Protein AF-K0IHI4-F1 (afdb_monomer_lite)

InterPro domains:
  IPR025874 Double zinc ribbon [PF12773] (165-213)
  IPR039519 YokE-like, PH domain [PF14470] (16-112)

Radius of gyration: 27.9 Å; chains: 1; bounding box: 59×71×67 Å

Sequence (223 aa):
MTIEDIDPDIRGILLPGEQIIFIASQSKVAPGGSFLPNSIYITNIRVIFKDPRWFGLKVDIMDISYRDISTVMLKRGVFTTELYFKPHFTDYKVKLPALEKKAAQRISQLIQRGIRGELPGQNQLTIPDISAVQTVEQAAAAEVQPVEKEEKKPAQSADNTTASCRYCNFTVQPASKFCPECGKSVQIETNIFKVCPSCDAVTSDDAIFCSTCHQKFPDNFLQ

Secondary structure (DSSP, 8-state):
--GGGS-HHHHTTPPTT--EEEEEE--SSSTT--SS--EEEEESSEEEEEEEEGGGTEEEEEEEEGGGEEEEEEEE-SS-EEEEEEETT-S--EEEEEE-HHHHHHHHHHHHHHHTT-STTT----------------------------------------EE-TTT--EE-TT-SB-TTT--B-------EEEPTTT--EEETT-SB-TTT-PBPPTT---

Structure (mmCIF, N/CA/C/O backbone):
data_AF-K0IHI4-F1
#
_entry.id   AF-K0IHI4-F1
#
loop_
_atom_site.group_PDB
_atom_site.id
_atom_site.type_symbol
_atom_site.label_atom_id
_atom_site.label_alt_id
_atom_site.label_comp_id
_atom_site.label_asym_id
_atom_site.label_entity_id
_atom_site.label_seq_id
_atom_site.pdbx_PDB_ins_code
_atom_site.Cartn_x
_atom_site.Cartn_y
_atom_site.Cartn_z
_atom_site.occupancy
_atom_site.B_iso_or_equiv
_atom_site.auth_seq_id
_atom_site.auth_comp_id
_atom_site.auth_asym_id
_atom_site.auth_atom_id
_atom_site.pdbx_PDB_model_num
ATOM 1 N N . MET A 1 1 ? -10.486 2.541 -14.051 1.00 52.53 1 MET A N 1
ATOM 2 C CA . MET A 1 1 ? -10.240 1.148 -13.638 1.00 52.53 1 MET A CA 1
ATOM 3 C C . MET A 1 1 ? -11.596 0.509 -13.506 1.00 52.53 1 MET A C 1
ATOM 5 O O . MET A 1 1 ? -12.403 1.008 -12.730 1.00 52.53 1 MET A O 1
ATOM 9 N N . THR A 1 2 ? -11.885 -0.487 -14.329 1.00 48.31 2 THR A N 1
ATOM 10 C CA . THR A 1 2 ? -13.058 -1.337 -14.131 1.00 48.31 2 THR A CA 1
ATOM 11 C C . THR A 1 2 ? -12.768 -2.266 -12.951 1.00 48.31 2 THR A C 1
ATOM 13 O O . THR A 1 2 ? -11.621 -2.629 -12.696 1.00 48.31 2 THR A O 1
ATOM 16 N N . ILE A 1 3 ? -13.799 -2.613 -12.178 1.00 57.72 3 ILE A N 1
ATOM 17 C CA . ILE A 1 3 ? -13.674 -3.505 -11.007 1.00 57.72 3 ILE A CA 1
ATOM 18 C C . ILE A 1 3 ? -13.197 -4.916 -11.423 1.00 57.72 3 ILE A C 1
ATOM 20 O O . ILE A 1 3 ? -12.690 -5.676 -10.602 1.00 57.72 3 ILE A O 1
ATOM 24 N N . GLU A 1 4 ? -13.336 -5.250 -12.705 1.00 58.28 4 GLU A N 1
ATOM 25 C CA . GLU A 1 4 ? -12.975 -6.532 -13.319 1.00 58.28 4 GLU A CA 1
ATOM 26 C C . GLU A 1 4 ? -11.461 -6.760 -13.442 1.00 58.28 4 GLU A C 1
ATOM 28 O O . GLU A 1 4 ? -11.035 -7.909 -13.462 1.00 58.28 4 GLU A O 1
ATOM 33 N N . ASP A 1 5 ? -10.648 -5.697 -13.434 1.00 73.44 5 ASP A N 1
ATOM 34 C CA . ASP A 1 5 ? -9.182 -5.795 -13.542 1.00 73.44 5 ASP A CA 1
ATOM 35 C C . ASP A 1 5 ? -8.486 -5.981 -12.180 1.00 73.44 5 ASP A C 1
ATOM 37 O O . ASP A 1 5 ? -7.255 -6.007 -12.085 1.00 73.44 5 ASP A O 1
ATOM 41 N N . ILE A 1 6 ? -9.262 -6.059 -11.096 1.00 84.12 6 ILE A N 1
ATOM 42 C CA . ILE A 1 6 ? -8.737 -6.218 -9.741 1.00 84.12 6 ILE A CA 1
ATOM 43 C C . ILE A 1 6 ? -8.512 -7.703 -9.465 1.00 84.12 6 ILE A C 1
ATOM 45 O O . ILE A 1 6 ? -9.378 -8.543 -9.698 1.00 84.12 6 ILE A O 1
ATOM 49 N N . ASP A 1 7 ? -7.348 -8.002 -8.900 1.00 88.25 7 ASP A N 1
ATOM 50 C CA . ASP A 1 7 ? -6.982 -9.334 -8.440 1.00 88.25 7 ASP A CA 1
ATOM 51 C C . ASP A 1 7 ? -8.059 -9.928 -7.498 1.00 88.25 7 ASP A C 1
ATOM 53 O O . ASP A 1 7 ? -8.474 -9.252 -6.545 1.00 88.25 7 ASP A O 1
ATOM 57 N N . PRO A 1 8 ? -8.531 -11.167 -7.740 1.00 88.88 8 PRO A N 1
ATOM 58 C CA . PRO A 1 8 ? -9.631 -11.760 -6.981 1.00 88.88 8 PRO A CA 1
ATOM 59 C C . PRO A 1 8 ? -9.314 -11.900 -5.488 1.00 88.88 8 PRO A C 1
ATOM 61 O O . PRO A 1 8 ? -10.213 -11.714 -4.664 1.00 88.88 8 PRO A O 1
ATOM 64 N N . ASP A 1 9 ? -8.045 -12.137 -5.135 1.00 89.06 9 ASP A N 1
ATOM 65 C CA . ASP A 1 9 ? -7.611 -12.262 -3.740 1.00 89.06 9 ASP A CA 1
ATOM 66 C C . ASP A 1 9 ? -7.787 -10.934 -2.995 1.00 89.06 9 ASP A C 1
ATOM 68 O O . ASP A 1 9 ? -8.128 -10.910 -1.815 1.00 89.06 9 ASP A O 1
ATOM 72 N N . ILE A 1 10 ? -7.588 -9.813 -3.695 1.00 94.44 10 ILE A N 1
ATOM 73 C CA . ILE A 1 10 ? -7.762 -8.473 -3.130 1.00 94.44 10 ILE A CA 1
ATOM 74 C C . ILE A 1 10 ? -9.236 -8.098 -3.082 1.00 94.44 10 ILE A C 1
ATOM 76 O O . ILE A 1 10 ? -9.698 -7.533 -2.094 1.00 94.44 10 ILE A O 1
ATOM 80 N N . ARG A 1 11 ? -10.001 -8.435 -4.122 1.00 92.06 11 ARG A N 1
ATOM 81 C CA . ARG A 1 11 ? -11.431 -8.118 -4.182 1.00 92.06 11 ARG A CA 1
ATOM 82 C C . ARG A 1 11 ? -12.206 -8.719 -3.007 1.00 92.06 11 ARG A C 1
ATOM 84 O O . ARG A 1 11 ? -13.103 -8.061 -2.492 1.00 92.06 11 ARG A O 1
ATOM 91 N N . GLY A 1 12 ? -11.850 -9.930 -2.575 1.00 90.94 12 GLY A N 1
ATOM 92 C CA . GLY A 1 12 ? -12.505 -10.619 -1.458 1.00 90.94 12 GLY A CA 1
ATOM 93 C C . GLY A 1 12 ? -12.237 -10.024 -0.070 1.00 90.94 12 GLY A C 1
ATOM 94 O O . GLY A 1 12 ? -12.959 -10.358 0.865 1.00 90.94 12 GLY A O 1
ATOM 95 N N . ILE A 1 13 ? -11.233 -9.153 0.077 1.00 93.69 13 ILE A N 1
ATOM 96 C CA . ILE A 1 13 ? -10.817 -8.593 1.378 1.00 93.69 13 ILE A CA 1
ATOM 97 C C . ILE A 1 13 ? -11.098 -7.090 1.530 1.00 93.69 13 ILE A C 1
ATOM 99 O O . ILE A 1 13 ? -10.808 -6.515 2.585 1.00 93.69 13 ILE A O 1
ATOM 103 N N . LEU A 1 14 ? -11.631 -6.440 0.488 1.00 94.75 14 LEU A N 1
ATOM 104 C CA . LEU A 1 14 ? -12.046 -5.039 0.560 1.00 94.75 14 LEU A CA 1
ATOM 105 C C . LEU A 1 14 ? -13.247 -4.889 1.499 1.00 94.75 14 LEU A C 1
ATOM 107 O O . LEU A 1 14 ? -14.199 -5.669 1.445 1.00 94.75 14 LEU A O 1
ATOM 111 N N . LEU A 1 15 ? -13.216 -3.859 2.341 1.00 93.00 15 LEU A N 1
ATOM 112 C CA . LEU A 1 15 ? -14.335 -3.528 3.218 1.00 93.00 15 LEU A CA 1
ATOM 113 C C . LEU A 1 15 ? -15.498 -2.894 2.428 1.00 93.00 15 LEU A C 1
ATOM 115 O O . LEU A 1 15 ? -15.287 -2.319 1.355 1.00 93.00 15 LEU A O 1
ATOM 119 N N . PRO A 1 16 ? -16.739 -2.931 2.948 1.00 92.25 16 PRO A N 1
ATOM 120 C CA . PRO A 1 16 ? -17.858 -2.219 2.336 1.00 92.25 16 PRO A CA 1
ATOM 121 C C . PRO A 1 16 ? -17.556 -0.721 2.178 1.00 92.25 16 PRO A C 1
ATOM 123 O O . PRO A 1 16 ? -17.204 -0.046 3.142 1.00 92.25 16 PRO A O 1
ATOM 126 N N . GLY A 1 17 ? -17.681 -0.201 0.955 1.00 89.88 17 GLY A N 1
ATOM 127 C CA . GLY A 1 17 ? -17.363 1.197 0.636 1.00 89.88 17 GLY A CA 1
ATOM 128 C C . GLY A 1 17 ? -15.866 1.512 0.496 1.00 89.88 17 GLY A C 1
ATOM 129 O O . GLY A 1 17 ? -15.520 2.650 0.169 1.00 89.88 17 GLY A O 1
ATOM 130 N N . GLU A 1 18 ? -14.976 0.532 0.691 1.00 94.12 18 GLU A N 1
ATOM 131 C CA . GLU A 1 18 ? -13.551 0.662 0.386 1.00 94.12 18 GLU A CA 1
ATOM 132 C C . GLU A 1 18 ? -13.343 0.670 -1.134 1.00 94.12 18 GLU A C 1
ATOM 134 O O . GLU A 1 18 ? -13.807 -0.210 -1.859 1.00 94.12 18 GLU A O 1
ATOM 139 N N . GLN A 1 19 ? -12.636 1.684 -1.629 1.00 92.81 19 GLN A N 1
ATOM 140 C CA . GLN A 1 19 ? -12.381 1.886 -3.053 1.00 92.81 19 GLN A CA 1
ATOM 141 C C . GLN A 1 19 ? -10.884 1.882 -3.325 1.00 92.81 19 GLN A C 1
ATOM 143 O O . GLN A 1 19 ? -10.118 2.581 -2.659 1.00 92.81 19 GLN A O 1
ATOM 148 N N . ILE A 1 20 ? -10.468 1.140 -4.350 1.00 95.00 20 ILE A N 1
ATOM 149 C CA . ILE A 1 20 ? -9.094 1.177 -4.848 1.00 95.00 20 ILE A CA 1
ATOM 150 C C . ILE A 1 20 ? -8.910 2.436 -5.701 1.00 95.00 20 ILE A C 1
ATOM 152 O O . ILE A 1 20 ? -9.583 2.631 -6.709 1.00 95.00 20 ILE A O 1
ATOM 156 N N . ILE A 1 21 ? -7.968 3.284 -5.298 1.00 95.19 21 ILE A N 1
ATOM 157 C CA . ILE A 1 21 ? -7.626 4.549 -5.959 1.00 95.19 21 ILE A CA 1
ATOM 158 C C . ILE A 1 21 ? -6.504 4.338 -6.979 1.00 95.19 21 ILE A C 1
ATOM 160 O O . ILE A 1 21 ? -6.465 5.002 -8.016 1.00 95.19 21 ILE A O 1
ATOM 164 N N . PHE A 1 22 ? -5.551 3.456 -6.670 1.00 95.56 22 PHE A N 1
ATOM 165 C CA . PHE A 1 22 ? -4.390 3.213 -7.520 1.00 95.56 22 PHE A CA 1
ATOM 166 C C . PHE A 1 22 ? -3.817 1.811 -7.313 1.00 95.56 22 PHE A C 1
ATOM 168 O O . PHE A 1 22 ? -3.799 1.306 -6.192 1.00 95.56 22 PHE A O 1
ATOM 175 N N . ILE A 1 23 ? -3.306 1.215 -8.389 1.00 95.62 23 ILE A N 1
ATOM 176 C CA . ILE A 1 23 ? -2.667 -0.104 -8.393 1.00 95.62 23 ILE A CA 1
ATOM 177 C C . ILE A 1 23 ? -1.314 0.030 -9.080 1.00 95.62 23 ILE A C 1
ATOM 179 O O . ILE A 1 23 ? -1.200 0.698 -10.110 1.00 95.62 23 ILE A O 1
ATOM 183 N N . ALA A 1 24 ? -0.295 -0.616 -8.527 1.00 94.75 24 ALA A N 1
ATOM 184 C CA . ALA A 1 24 ? 0.975 -0.809 -9.209 1.00 94.75 24 ALA A CA 1
ATOM 185 C C . ALA A 1 24 ? 1.590 -2.156 -8.850 1.00 94.75 24 ALA A C 1
ATOM 187 O O . ALA A 1 24 ? 1.393 -2.672 -7.753 1.00 94.75 24 ALA A O 1
ATOM 188 N N . SER A 1 25 ? 2.396 -2.686 -9.760 1.00 95.12 25 SER A N 1
ATOM 189 C CA . SER A 1 25 ? 3.157 -3.911 -9.557 1.00 95.12 25 SER A CA 1
ATOM 190 C C . SER A 1 25 ? 4.632 -3.676 -9.851 1.00 95.12 25 SER A C 1
ATOM 192 O O . SER A 1 25 ? 4.993 -2.844 -10.689 1.00 95.12 25 SER A O 1
ATOM 194 N N . GLN A 1 26 ? 5.489 -4.440 -9.186 1.00 95.88 26 GLN A N 1
ATOM 195 C CA . GLN A 1 26 ? 6.893 -4.575 -9.545 1.00 95.88 26 GLN A CA 1
ATOM 196 C C . GLN A 1 26 ? 6.992 -4.965 -11.026 1.00 95.88 26 GLN A C 1
ATOM 198 O O . GLN A 1 26 ? 6.239 -5.813 -11.512 1.00 95.88 26 GLN A O 1
ATOM 203 N N . SER A 1 27 ? 7.905 -4.346 -11.774 1.00 95.50 27 SER A N 1
ATOM 204 C CA . SER A 1 27 ? 8.124 -4.747 -13.164 1.00 95.50 27 SER A CA 1
ATOM 205 C C . SER A 1 27 ? 8.595 -6.201 -13.244 1.00 95.50 27 SER A C 1
ATOM 207 O O . SER A 1 27 ? 9.402 -6.639 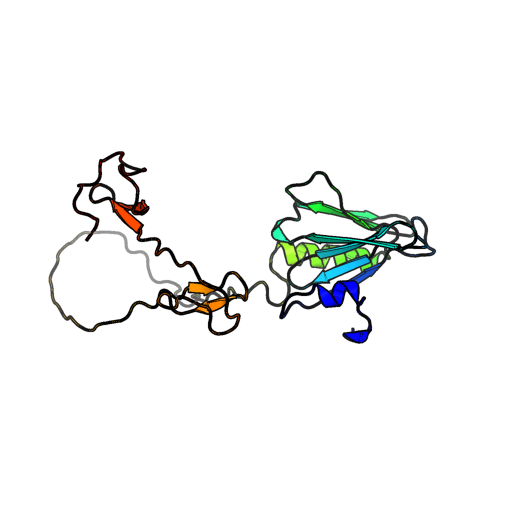-12.427 1.00 95.50 27 SER A O 1
ATOM 209 N N . LYS A 1 28 ? 8.150 -6.944 -14.261 1.00 94.50 28 LYS A N 1
ATOM 210 C CA . LYS A 1 28 ? 8.654 -8.302 -14.523 1.00 94.50 28 LYS A CA 1
ATOM 211 C C . LYS A 1 28 ? 10.005 -8.325 -15.239 1.00 94.50 28 LYS A C 1
ATOM 213 O O . LYS A 1 28 ? 10.718 -9.316 -15.156 1.00 94.50 28 LYS A O 1
ATOM 218 N N . VAL A 1 29 ? 10.339 -7.248 -15.953 1.00 93.00 29 VAL A N 1
ATOM 219 C CA . VAL A 1 29 ? 11.447 -7.223 -16.927 1.00 93.00 29 VAL A CA 1
ATOM 220 C C . VAL A 1 29 ? 12.466 -6.110 -16.682 1.00 93.00 29 VAL A C 1
ATOM 222 O O . VAL A 1 29 ? 13.575 -6.176 -17.202 1.00 93.00 29 VAL A O 1
ATOM 225 N N . ALA A 1 30 ? 12.121 -5.078 -15.907 1.00 92.31 30 ALA A N 1
ATOM 226 C CA . ALA A 1 30 ? 13.050 -3.992 -15.609 1.00 92.31 30 ALA A CA 1
ATOM 227 C C . ALA A 1 30 ? 14.101 -4.404 -14.555 1.00 92.31 30 ALA A C 1
ATOM 229 O O . ALA A 1 30 ? 13.870 -5.344 -13.790 1.00 92.31 30 ALA A O 1
ATOM 230 N N . PRO A 1 31 ? 15.234 -3.681 -14.444 1.00 89.19 31 PRO A N 1
ATOM 231 C CA . PRO A 1 31 ? 16.219 -3.920 -13.391 1.00 89.19 31 PRO A CA 1
ATOM 232 C C . PRO A 1 31 ? 15.597 -3.857 -11.987 1.00 89.19 31 PRO A C 1
ATOM 234 O O . PRO A 1 31 ? 14.931 -2.877 -11.634 1.00 89.19 31 PRO A O 1
ATOM 237 N N . GLY A 1 32 ? 15.824 -4.912 -11.196 1.00 88.31 32 GLY A N 1
ATOM 238 C CA . GLY A 1 32 ? 15.190 -5.120 -9.887 1.00 88.31 32 GLY A CA 1
ATOM 239 C C . GLY A 1 32 ? 13.781 -5.728 -9.952 1.00 88.31 32 GLY A C 1
ATOM 240 O O . GLY A 1 32 ? 13.059 -5.700 -8.955 1.00 88.31 32 GLY A O 1
ATOM 241 N N . GLY A 1 33 ? 13.360 -6.203 -11.126 1.00 91.50 33 GLY A N 1
ATOM 242 C CA . GLY A 1 33 ? 12.066 -6.834 -11.363 1.00 91.50 33 GLY A CA 1
ATOM 243 C C . GLY A 1 33 ? 11.957 -8.275 -10.856 1.00 91.50 33 GLY A C 1
ATOM 244 O O . GLY A 1 33 ? 12.922 -8.836 -10.342 1.00 91.50 33 GLY A O 1
ATOM 245 N N . SER A 1 34 ? 10.771 -8.871 -10.998 1.00 91.88 34 SER A N 1
ATOM 246 C CA . SER A 1 34 ? 10.483 -10.252 -10.582 1.00 91.88 34 SER A CA 1
ATOM 247 C C . SER A 1 34 ? 9.464 -10.914 -11.507 1.00 91.88 34 SER A C 1
ATOM 249 O O . SER A 1 34 ? 8.459 -10.301 -11.860 1.00 91.88 34 SER A O 1
ATOM 251 N N . PHE A 1 35 ? 9.671 -12.190 -11.850 1.00 89.50 35 PHE A N 1
ATOM 252 C CA . PHE A 1 35 ? 8.673 -12.990 -12.577 1.00 89.50 35 PHE A CA 1
ATOM 253 C C . PHE A 1 35 ? 7.364 -13.156 -11.780 1.00 89.50 35 PHE A C 1
ATOM 255 O O . PHE A 1 35 ? 6.286 -13.271 -12.364 1.00 89.50 35 PHE A O 1
ATOM 262 N N . LEU A 1 36 ? 7.467 -13.088 -10.449 1.00 89.69 36 LEU A N 1
ATOM 263 C CA . LEU A 1 36 ? 6.368 -13.077 -9.486 1.00 89.69 36 LEU A CA 1
ATOM 264 C C . LEU A 1 36 ? 6.340 -11.692 -8.836 1.00 89.69 36 LEU A C 1
ATOM 266 O O . LEU A 1 36 ? 6.976 -11.483 -7.802 1.00 89.69 36 LEU A O 1
ATOM 270 N N . PRO A 1 37 ? 5.732 -10.703 -9.499 1.00 91.88 37 PRO A N 1
ATOM 271 C CA . PRO A 1 37 ? 5.850 -9.326 -9.068 1.00 91.88 37 PRO A CA 1
ATOM 272 C C . PRO A 1 37 ? 5.019 -9.065 -7.816 1.00 91.88 37 PRO A C 1
ATOM 274 O O . PRO A 1 37 ? 3.828 -9.382 -7.763 1.00 91.88 37 PRO A O 1
ATOM 277 N N . ASN A 1 38 ? 5.633 -8.383 -6.855 1.00 94.81 38 ASN A N 1
ATOM 278 C CA . ASN A 1 38 ? 4.903 -7.797 -5.738 1.00 94.81 38 ASN A CA 1
ATOM 279 C C . ASN A 1 38 ? 3.951 -6.719 -6.254 1.00 94.81 38 ASN A C 1
ATOM 281 O O . ASN A 1 38 ? 4.280 -5.997 -7.200 1.00 94.81 38 ASN A O 1
ATOM 285 N N . SER A 1 39 ? 2.786 -6.583 -5.628 1.00 95.25 39 SER A N 1
ATOM 286 C CA . SER A 1 39 ? 1.780 -5.595 -6.028 1.00 95.25 39 SER A CA 1
ATOM 287 C C . SER A 1 39 ? 1.306 -4.770 -4.840 1.00 95.25 39 SER A C 1
ATOM 289 O O . SER A 1 39 ? 1.236 -5.257 -3.715 1.00 95.25 39 SER A O 1
ATOM 291 N N . ILE A 1 40 ? 0.994 -3.501 -5.089 1.00 96.81 40 ILE A N 1
ATOM 292 C CA . ILE A 1 40 ? 0.466 -2.566 -4.099 1.00 96.81 40 ILE A CA 1
ATOM 293 C C . ILE A 1 40 ? -0.854 -1.987 -4.589 1.00 96.81 40 ILE A C 1
ATOM 295 O O . ILE A 1 40 ? -0.981 -1.553 -5.738 1.00 96.81 40 ILE A O 1
ATOM 299 N N . TYR A 1 41 ? -1.819 -1.951 -3.684 1.00 97.12 41 TYR A N 1
ATOM 300 C CA . TYR A 1 41 ? -3.149 -1.413 -3.896 1.00 97.12 41 TYR A CA 1
ATOM 301 C C . TYR A 1 41 ? -3.348 -0.296 -2.883 1.00 97.12 41 TYR A C 1
ATOM 303 O O . TYR A 1 41 ? -3.240 -0.487 -1.672 1.00 97.12 41 TYR A O 1
ATOM 311 N N . ILE A 1 42 ? -3.586 0.900 -3.395 1.00 97.25 42 ILE A N 1
ATOM 312 C CA . ILE A 1 42 ? -3.807 2.096 -2.599 1.00 97.25 42 ILE A CA 1
ATOM 313 C C . ILE A 1 42 ? -5.308 2.309 -2.540 1.00 97.25 42 ILE A C 1
ATOM 315 O O . ILE A 1 42 ? -5.915 2.630 -3.565 1.00 97.25 42 ILE A O 1
ATOM 319 N N . THR A 1 43 ? -5.905 2.113 -1.368 1.00 97.44 43 THR A N 1
ATOM 320 C CA . THR A 1 43 ? -7.343 2.307 -1.171 1.00 97.44 43 THR A CA 1
ATOM 321 C C . THR A 1 43 ? -7.623 3.661 -0.545 1.00 97.44 43 THR A C 1
ATOM 323 O O . THR A 1 43 ? -6.715 4.406 -0.173 1.00 97.44 43 THR A O 1
ATOM 326 N N . ASN A 1 44 ? -8.891 4.022 -0.422 1.00 95.88 44 ASN A N 1
ATOM 327 C CA . ASN A 1 44 ? -9.276 5.219 0.301 1.00 95.88 44 ASN A CA 1
ATOM 328 C C . ASN A 1 44 ? -9.083 5.122 1.818 1.00 95.88 44 ASN A C 1
ATOM 330 O O . ASN A 1 44 ? -9.218 6.146 2.467 1.00 95.88 44 ASN A O 1
ATOM 334 N N . ILE A 1 45 ? -8.736 3.968 2.398 1.00 96.19 45 ILE A N 1
ATOM 335 C CA . ILE A 1 45 ? -8.583 3.819 3.861 1.00 96.19 45 ILE A CA 1
ATOM 336 C C . ILE A 1 45 ? -7.252 3.197 4.304 1.00 96.19 45 ILE A C 1
ATOM 338 O O . ILE A 1 45 ? -6.817 3.458 5.425 1.00 96.19 45 ILE A O 1
ATOM 342 N N . ARG A 1 46 ? -6.576 2.418 3.450 1.00 96.94 46 ARG A N 1
ATOM 343 C CA . ARG A 1 46 ? -5.307 1.750 3.776 1.00 96.94 46 ARG A CA 1
ATOM 344 C C . ARG A 1 46 ? -4.482 1.421 2.531 1.00 96.94 46 ARG A C 1
ATOM 346 O O . ARG A 1 46 ? -4.925 1.579 1.393 1.00 96.94 46 ARG A O 1
ATOM 353 N N . VAL A 1 47 ? -3.266 0.944 2.760 1.00 97.50 47 VAL A N 1
ATOM 354 C CA . VAL A 1 47 ? -2.414 0.328 1.741 1.00 97.50 47 VAL A CA 1
ATOM 355 C C . VAL A 1 47 ? -2.518 -1.186 1.871 1.00 97.50 47 VAL A C 1
ATOM 357 O O . VAL A 1 47 ? -2.361 -1.709 2.969 1.00 97.50 47 VAL A O 1
ATOM 360 N N . ILE A 1 48 ? -2.728 -1.893 0.763 1.00 97.25 48 ILE A N 1
ATOM 361 C CA . ILE A 1 48 ? -2.669 -3.357 0.711 1.00 97.25 48 ILE A CA 1
ATOM 362 C C . ILE A 1 48 ? -1.460 -3.758 -0.134 1.00 97.25 48 ILE A C 1
ATOM 364 O O . ILE A 1 48 ? -1.321 -3.320 -1.278 1.00 97.25 48 ILE A O 1
ATOM 368 N N . PHE A 1 49 ? -0.574 -4.579 0.419 1.00 96.38 49 PHE A N 1
ATOM 369 C CA . PHE A 1 49 ? 0.599 -5.107 -0.270 1.00 96.38 49 PHE A CA 1
ATOM 370 C C . PHE A 1 49 ? 0.483 -6.620 -0.434 1.00 96.38 49 PHE A C 1
ATOM 372 O O . PHE A 1 49 ? 0.285 -7.336 0.544 1.00 96.38 49 PHE A O 1
ATOM 379 N N . LYS A 1 50 ? 0.628 -7.090 -1.672 1.00 95.19 50 LYS A N 1
ATOM 380 C CA . LYS A 1 50 ? 0.566 -8.498 -2.067 1.00 95.19 50 LYS A CA 1
ATOM 381 C C . LYS A 1 50 ? 1.970 -8.994 -2.416 1.00 95.19 50 LYS A C 1
ATOM 383 O O . LYS A 1 50 ? 2.577 -8.496 -3.367 1.00 95.19 50 LYS A O 1
ATOM 388 N N . ASP A 1 51 ? 2.452 -9.976 -1.662 1.00 93.31 51 ASP A N 1
ATOM 389 C CA . ASP A 1 51 ? 3.755 -10.638 -1.804 1.00 93.31 51 ASP A CA 1
ATOM 390 C C . ASP A 1 51 ? 3.547 -12.118 -2.187 1.00 93.31 51 ASP A C 1
ATOM 392 O O . ASP A 1 51 ? 3.297 -12.959 -1.314 1.00 93.31 51 ASP A O 1
ATOM 396 N N . PRO A 1 52 ? 3.567 -12.467 -3.487 1.00 91.25 52 PRO A N 1
ATOM 397 C CA . PRO A 1 52 ? 3.485 -13.856 -3.923 1.00 91.25 52 PRO A CA 1
ATOM 398 C C . PRO A 1 52 ? 4.764 -14.629 -3.560 1.00 91.25 52 PRO A C 1
ATOM 400 O O . PRO A 1 52 ? 5.862 -14.334 -4.031 1.00 91.25 52 PRO A O 1
ATOM 403 N N . ARG A 1 53 ? 4.612 -15.697 -2.776 1.00 86.44 53 ARG A N 1
ATOM 404 C CA . ARG A 1 53 ? 5.680 -16.606 -2.337 1.00 86.44 53 ARG A CA 1
ATOM 405 C C . ARG A 1 53 ? 5.565 -17.976 -2.997 1.00 86.44 53 ARG A C 1
ATOM 407 O O . ARG A 1 53 ? 4.516 -18.360 -3.506 1.00 86.44 53 ARG A O 1
ATOM 414 N N . TRP A 1 54 ? 6.666 -18.732 -2.981 1.00 81.44 54 TRP A N 1
ATOM 415 C CA . TRP A 1 54 ? 6.733 -20.110 -3.501 1.00 81.44 54 TRP A CA 1
ATOM 416 C C . TRP A 1 54 ? 6.163 -20.253 -4.920 1.00 81.44 54 TRP A C 1
ATOM 418 O O . TRP A 1 54 ? 5.197 -20.977 -5.135 1.00 81.44 54 TRP A O 1
ATOM 428 N N . PHE A 1 55 ? 6.715 -19.532 -5.898 1.00 78.00 55 PHE A N 1
ATOM 429 C CA . PHE A 1 55 ? 6.201 -19.578 -7.275 1.00 78.00 55 PHE A CA 1
ATOM 430 C C . PHE A 1 55 ? 4.722 -19.166 -7.435 1.00 78.00 55 PHE A C 1
ATOM 432 O O . PHE A 1 55 ? 4.106 -19.475 -8.447 1.00 78.00 55 PHE A O 1
ATOM 439 N N . GLY A 1 56 ? 4.161 -18.437 -6.463 1.00 77.19 56 GLY A N 1
ATOM 440 C CA . GLY A 1 56 ? 2.758 -18.013 -6.457 1.00 77.19 56 GLY A CA 1
ATOM 441 C C . GLY A 1 56 ? 1.801 -19.004 -5.787 1.00 77.19 56 GLY A C 1
ATOM 442 O O . GLY A 1 56 ? 0.603 -18.757 -5.774 1.00 77.19 56 GLY A O 1
ATOM 443 N N . LEU A 1 57 ? 2.304 -20.098 -5.200 1.00 86.12 57 LEU A N 1
ATOM 444 C CA . LEU A 1 57 ? 1.492 -21.065 -4.443 1.00 86.12 57 LEU A CA 1
ATOM 445 C C . LEU A 1 57 ? 0.993 -20.509 -3.105 1.00 86.12 57 LEU A C 1
ATOM 447 O O . LEU A 1 57 ? 0.036 -21.026 -2.535 1.00 86.12 57 LEU A O 1
ATOM 451 N N . LYS A 1 58 ? 1.676 -19.493 -2.573 1.00 87.38 58 LYS A N 1
ATOM 452 C CA . LYS A 1 58 ? 1.283 -18.781 -1.359 1.00 87.38 58 LYS A CA 1
ATOM 453 C C . LYS A 1 58 ? 1.295 -17.291 -1.631 1.00 87.38 58 LYS A C 1
ATOM 455 O O . LYS A 1 58 ? 2.133 -16.804 -2.383 1.00 87.38 58 LYS A O 1
ATOM 460 N N . VAL A 1 59 ? 0.390 -16.571 -0.994 1.00 91.12 59 VAL A N 1
ATOM 461 C CA . VAL A 1 59 ? 0.308 -15.120 -1.096 1.00 91.12 59 VAL A CA 1
ATOM 462 C C . VAL A 1 59 ? 0.270 -14.566 0.314 1.00 91.12 59 VAL A C 1
ATOM 464 O O . VAL A 1 59 ? -0.641 -14.879 1.076 1.00 91.12 59 VAL A O 1
ATOM 467 N N . ASP A 1 60 ? 1.242 -13.724 0.634 1.00 91.31 60 ASP A N 1
ATOM 468 C CA . ASP A 1 60 ? 1.196 -12.911 1.836 1.00 91.31 60 ASP A CA 1
ATOM 469 C C . ASP A 1 60 ? 0.516 -11.588 1.481 1.00 91.31 60 ASP A C 1
ATOM 471 O O . ASP A 1 60 ? 0.959 -10.860 0.587 1.00 91.31 60 ASP A O 1
ATOM 475 N N . ILE A 1 61 ? -0.579 -11.282 2.172 1.00 94.50 61 ILE A N 1
ATOM 476 C CA . ILE A 1 61 ? -1.284 -10.010 2.038 1.00 94.50 61 ILE A CA 1
ATOM 477 C C . ILE A 1 61 ? -1.090 -9.235 3.332 1.00 94.50 61 ILE A C 1
ATOM 479 O O . ILE A 1 61 ? -1.420 -9.722 4.409 1.00 94.50 61 ILE A O 1
ATOM 483 N N . MET A 1 62 ? -0.550 -8.027 3.216 1.00 93.31 62 MET A N 1
ATOM 484 C CA . MET A 1 62 ? -0.402 -7.102 4.333 1.00 93.31 62 MET A CA 1
ATOM 485 C C . MET A 1 62 ? -1.307 -5.905 4.113 1.00 93.31 62 MET A C 1
ATOM 487 O O . MET A 1 62 ? -1.164 -5.196 3.115 1.00 93.31 62 MET A O 1
ATOM 491 N N . ASP A 1 63 ? -2.195 -5.648 5.059 1.00 94.00 63 ASP A N 1
ATOM 492 C CA . ASP A 1 63 ? -3.015 -4.452 5.096 1.00 94.00 63 ASP A CA 1
ATOM 493 C C . ASP A 1 63 ? -2.482 -3.481 6.154 1.00 94.00 63 ASP A C 1
ATOM 495 O O . ASP A 1 63 ? -2.224 -3.833 7.301 1.00 94.00 63 ASP A O 1
ATOM 499 N N . ILE A 1 64 ? -2.215 -2.247 5.734 1.00 95.50 64 ILE A N 1
ATOM 500 C CA . ILE A 1 64 ? -1.495 -1.264 6.542 1.00 95.50 64 ILE A CA 1
ATOM 501 C C . ILE A 1 64 ? -2.297 0.028 6.524 1.00 95.50 64 ILE A C 1
ATOM 503 O O . ILE A 1 64 ? -2.376 0.713 5.499 1.00 95.50 64 ILE A O 1
ATOM 507 N N . SER A 1 65 ? -2.900 0.355 7.667 1.00 95.56 65 SER A N 1
ATOM 508 C CA . SER A 1 65 ? -3.594 1.626 7.876 1.00 95.56 65 SER A CA 1
ATOM 509 C C . SER A 1 65 ? -2.652 2.790 7.602 1.00 95.56 65 SER A C 1
ATOM 511 O O . SER A 1 65 ? -1.488 2.766 8.003 1.00 95.56 65 SER A O 1
ATOM 513 N N . TYR A 1 66 ? -3.160 3.851 6.975 1.00 96.75 66 TYR A N 1
ATOM 514 C CA . TYR A 1 66 ? -2.351 5.046 6.751 1.00 96.75 66 TYR A CA 1
ATOM 515 C C . TYR A 1 66 ? -1.820 5.654 8.050 1.00 96.75 66 TYR A C 1
ATOM 517 O O . TYR A 1 66 ? -0.697 6.145 8.068 1.00 96.75 66 TYR A O 1
ATOM 525 N N . ARG A 1 67 ? -2.586 5.572 9.145 1.00 93.69 67 ARG A N 1
ATOM 526 C CA . ARG A 1 67 ? -2.183 6.100 10.459 1.00 93.69 67 ARG A CA 1
ATOM 527 C C . ARG A 1 67 ? -0.973 5.374 11.044 1.00 93.69 67 ARG A C 1
ATOM 529 O O . ARG A 1 67 ? -0.234 5.962 11.822 1.00 93.69 67 ARG A O 1
ATOM 536 N N . ASP A 1 68 ? -0.755 4.130 10.631 1.00 95.31 68 ASP A N 1
ATOM 537 C CA . ASP A 1 68 ? 0.357 3.321 11.112 1.00 95.31 68 ASP A CA 1
ATOM 538 C C . ASP A 1 68 ? 1.616 3.506 10.264 1.00 95.31 68 ASP A C 1
ATOM 540 O O . ASP A 1 68 ? 2.661 2.976 10.622 1.00 95.31 68 ASP A O 1
ATOM 544 N N . ILE A 1 69 ? 1.580 4.254 9.157 1.00 96.06 69 ILE A N 1
ATOM 545 C CA . ILE A 1 69 ? 2.752 4.454 8.297 1.00 96.06 69 ILE A CA 1
ATOM 546 C C . ILE A 1 69 ? 3.615 5.593 8.845 1.00 96.06 69 ILE A C 1
ATOM 548 O O . ILE A 1 69 ? 3.303 6.768 8.688 1.00 96.06 69 ILE A O 1
ATOM 552 N N . SER A 1 70 ? 4.764 5.233 9.415 1.00 92.25 70 SER A N 1
ATOM 553 C CA . SER A 1 70 ? 5.701 6.183 10.031 1.00 92.25 70 SER A CA 1
ATOM 554 C C . SER A 1 70 ? 6.620 6.891 9.035 1.00 92.25 70 SER A C 1
ATOM 556 O O . SER A 1 70 ? 7.096 7.999 9.268 1.00 92.25 70 SER A O 1
ATOM 558 N N . THR A 1 71 ? 6.967 6.231 7.933 1.00 92.06 71 THR A N 1
ATOM 559 C CA . THR A 1 71 ? 7.975 6.726 6.990 1.00 92.06 71 THR A CA 1
ATOM 560 C C . THR A 1 71 ? 7.680 6.188 5.608 1.00 92.06 71 THR A C 1
ATOM 562 O O . THR A 1 71 ? 7.453 4.990 5.455 1.00 92.06 71 THR A O 1
ATOM 565 N N . VAL A 1 72 ? 7.756 7.057 4.599 1.00 95.00 72 VAL A N 1
ATOM 566 C CA . VAL A 1 72 ? 7.632 6.706 3.179 1.00 95.00 72 VAL A CA 1
ATOM 567 C C . VAL A 1 72 ? 8.822 7.289 2.442 1.00 95.00 72 VAL A C 1
ATOM 569 O O . VAL A 1 72 ? 9.102 8.481 2.554 1.00 95.00 72 VAL A O 1
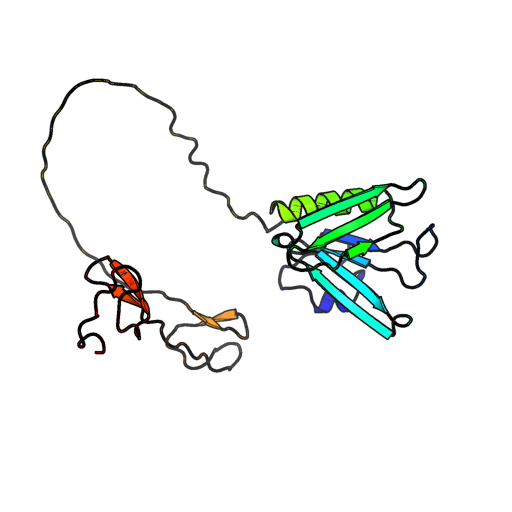ATOM 572 N N . MET A 1 73 ? 9.527 6.462 1.678 1.00 94.69 73 MET A N 1
ATOM 573 C CA . MET A 1 73 ? 10.748 6.860 0.992 1.00 94.69 73 MET A CA 1
ATOM 574 C C . MET A 1 73 ? 10.781 6.314 -0.432 1.00 94.69 73 MET A C 1
ATOM 576 O O . MET A 1 73 ? 10.351 5.196 -0.713 1.00 94.69 73 MET A O 1
ATOM 580 N N . LEU A 1 74 ? 11.314 7.137 -1.335 1.00 96.25 74 LEU A N 1
ATOM 581 C CA . LEU A 1 74 ? 11.547 6.791 -2.731 1.00 96.25 74 LEU A CA 1
ATOM 582 C C . LEU A 1 74 ? 13.048 6.785 -2.996 1.00 96.25 74 LEU A C 1
ATOM 584 O O . LEU A 1 74 ? 13.693 7.832 -2.941 1.00 96.25 74 LEU A O 1
ATOM 588 N N . LYS A 1 75 ? 13.599 5.624 -3.337 1.00 95.25 75 LYS A N 1
ATOM 589 C CA . LYS A 1 75 ? 14.972 5.511 -3.832 1.00 95.25 75 LYS A CA 1
ATOM 590 C C . LYS A 1 75 ? 14.943 5.563 -5.349 1.00 95.25 75 LYS A C 1
ATOM 592 O O . LYS A 1 75 ? 14.520 4.615 -6.008 1.00 95.25 75 LYS A O 1
ATOM 597 N N . ARG A 1 76 ? 15.349 6.701 -5.905 1.00 93.38 76 ARG A N 1
ATOM 598 C CA . ARG A 1 76 ? 15.365 6.919 -7.353 1.00 93.38 76 ARG A CA 1
ATOM 599 C C . ARG A 1 76 ? 16.623 6.311 -7.959 1.00 93.38 76 ARG A C 1
ATOM 601 O O . ARG A 1 76 ? 17.726 6.746 -7.648 1.00 93.38 76 ARG A O 1
ATOM 608 N N . GLY A 1 77 ? 16.438 5.339 -8.841 1.00 90.06 77 GLY A N 1
ATOM 609 C CA . GLY A 1 77 ? 17.475 4.837 -9.729 1.00 90.06 77 GLY A CA 1
ATOM 610 C C . GLY A 1 77 ? 17.410 5.487 -11.111 1.00 90.06 77 GLY A C 1
ATOM 611 O O . GLY A 1 77 ? 16.504 6.260 -11.442 1.00 90.06 77 GLY A O 1
ATOM 612 N N . VAL A 1 78 ? 18.387 5.136 -11.948 1.00 90.44 78 VAL A N 1
ATOM 613 C CA . VAL A 1 78 ? 18.472 5.617 -13.336 1.00 90.44 78 VAL A CA 1
ATOM 614 C C . VAL A 1 78 ? 17.277 5.121 -14.153 1.00 90.44 78 VAL A C 1
ATOM 616 O O . VAL A 1 78 ? 16.630 5.915 -14.838 1.00 90.44 78 VAL A O 1
ATOM 619 N N . PHE A 1 79 ? 16.927 3.841 -14.008 1.00 89.44 79 PHE A N 1
ATOM 620 C CA . PHE A 1 79 ? 15.852 3.194 -14.765 1.00 89.44 79 PHE A CA 1
ATOM 621 C C . PHE A 1 79 ? 14.558 3.071 -13.964 1.00 89.44 79 PHE A C 1
ATOM 623 O O . PHE A 1 79 ? 13.486 3.410 -14.457 1.00 89.44 79 PHE A O 1
ATOM 630 N N . THR A 1 80 ? 14.663 2.637 -12.712 1.00 93.44 80 THR A N 1
ATOM 631 C CA . THR A 1 80 ? 13.517 2.320 -11.861 1.00 93.44 80 THR A CA 1
ATOM 632 C C . THR A 1 80 ? 13.598 3.041 -10.524 1.00 93.44 80 THR A C 1
ATOM 634 O O . THR A 1 80 ? 14.655 3.525 -10.118 1.00 93.44 80 THR A O 1
ATOM 637 N N . THR A 1 81 ? 12.464 3.132 -9.837 1.00 96.25 81 THR A N 1
ATOM 638 C CA . THR A 1 81 ? 12.383 3.653 -8.471 1.00 96.25 81 THR A CA 1
ATOM 639 C C . THR A 1 81 ? 11.960 2.527 -7.536 1.00 96.25 81 THR A C 1
ATOM 641 O O . THR A 1 81 ? 11.074 1.743 -7.866 1.00 96.25 81 THR A O 1
ATOM 644 N N . GLU A 1 82 ? 12.575 2.454 -6.361 1.00 95.75 82 GLU A N 1
ATOM 645 C CA . GLU A 1 82 ? 12.115 1.600 -5.265 1.00 95.75 82 GLU A CA 1
ATOM 646 C C . GLU A 1 82 ? 11.317 2.456 -4.277 1.00 95.75 82 GLU A C 1
ATOM 648 O O . GLU A 1 82 ? 11.814 3.459 -3.757 1.00 95.75 82 GLU A O 1
ATOM 653 N N . LEU A 1 83 ? 10.069 2.064 -4.033 1.00 96.38 83 LEU A N 1
ATOM 654 C CA . LEU A 1 83 ? 9.263 2.582 -2.934 1.00 96.38 83 LEU A CA 1
ATOM 655 C C . LEU A 1 83 ? 9.502 1.700 -1.713 1.00 96.38 83 LEU A C 1
ATOM 657 O O . LEU A 1 83 ? 9.443 0.477 -1.814 1.00 96.38 83 LEU A O 1
ATOM 661 N N . TYR A 1 84 ? 9.693 2.303 -0.548 1.00 94.19 84 TYR A N 1
ATOM 662 C CA . TYR A 1 84 ? 9.560 1.572 0.702 1.00 94.19 84 TYR A CA 1
ATOM 663 C C . TYR A 1 84 ? 8.888 2.416 1.772 1.00 94.19 84 TYR A C 1
ATOM 665 O O . TYR A 1 84 ? 8.985 3.645 1.772 1.00 94.19 84 TYR A O 1
ATOM 673 N N . PHE A 1 85 ? 8.221 1.744 2.700 1.00 94.38 85 PHE A N 1
ATOM 674 C CA . PHE A 1 85 ? 7.633 2.386 3.863 1.00 94.38 85 PHE A CA 1
ATOM 675 C C . PHE A 1 85 ? 7.713 1.488 5.098 1.00 94.38 85 PHE A C 1
ATOM 677 O O . PHE A 1 85 ? 7.848 0.264 4.991 1.00 94.38 85 PHE A O 1
ATOM 684 N N . LYS A 1 86 ? 7.702 2.118 6.276 1.00 93.19 86 LYS A N 1
ATOM 685 C CA . LYS A 1 86 ? 7.819 1.451 7.578 1.00 93.19 86 LYS A CA 1
ATOM 686 C C . LYS A 1 86 ? 6.555 1.709 8.407 1.00 93.19 86 LYS A C 1
ATOM 688 O O . LYS A 1 86 ? 6.268 2.881 8.674 1.00 93.19 86 LYS A O 1
ATOM 693 N N . PRO A 1 87 ? 5.823 0.673 8.841 1.00 93.25 87 PRO A N 1
ATOM 694 C CA . PRO A 1 87 ? 4.769 0.842 9.833 1.00 93.25 87 PRO A CA 1
ATOM 695 C C . PRO A 1 87 ? 5.340 1.106 11.244 1.00 93.25 87 PRO A C 1
ATOM 697 O O . PRO A 1 87 ? 6.461 0.709 11.546 1.00 93.25 87 PRO A O 1
ATOM 700 N N . HIS A 1 88 ? 4.592 1.780 12.117 1.00 88.81 88 HIS A N 1
ATOM 701 C CA . HIS A 1 88 ? 5.053 2.244 13.431 1.00 88.81 88 HIS A CA 1
ATOM 702 C C . HIS A 1 88 ? 5.458 1.108 14.376 1.00 88.81 88 HIS A C 1
ATOM 704 O O . HIS A 1 88 ? 6.482 1.202 15.049 1.00 88.81 88 HIS A O 1
ATOM 710 N N . PHE A 1 89 ? 4.675 0.032 14.409 1.00 84.19 89 PHE A N 1
ATOM 711 C CA . PHE A 1 89 ? 4.786 -1.025 15.420 1.00 84.19 89 PHE A CA 1
ATOM 712 C C . PHE A 1 89 ? 5.553 -2.261 14.938 1.00 84.19 89 PHE A C 1
ATOM 714 O O . PHE A 1 89 ? 5.450 -3.332 15.529 1.00 84.19 89 PHE A O 1
ATOM 721 N N . THR A 1 90 ? 6.300 -2.140 13.840 1.00 82.81 90 THR A N 1
ATOM 722 C CA . THR A 1 90 ? 7.066 -3.254 13.280 1.00 82.81 90 THR A CA 1
ATOM 723 C C . THR A 1 90 ? 8.393 -2.786 12.713 1.00 82.81 90 THR A C 1
ATOM 725 O O . THR A 1 90 ? 8.509 -1.708 12.129 1.00 82.81 90 THR A O 1
ATOM 728 N N . ASP A 1 91 ? 9.410 -3.631 12.838 1.00 82.62 91 ASP A N 1
ATOM 729 C CA . ASP A 1 91 ? 10.684 -3.434 12.149 1.00 82.62 91 ASP A CA 1
ATOM 730 C C . ASP A 1 91 ? 10.670 -3.943 10.708 1.00 82.62 91 ASP A C 1
ATOM 732 O O . ASP A 1 91 ? 11.615 -3.705 9.946 1.00 82.62 91 ASP A O 1
ATOM 736 N N . TYR A 1 92 ? 9.569 -4.576 10.302 1.00 84.25 92 TYR A N 1
ATOM 737 C CA . TYR A 1 92 ? 9.350 -4.963 8.925 1.00 84.25 92 TYR A CA 1
ATOM 738 C C . TYR A 1 92 ? 9.236 -3.732 8.014 1.00 84.25 92 TYR A C 1
ATOM 740 O O . TYR A 1 92 ? 8.531 -2.762 8.297 1.00 84.25 92 TYR A O 1
ATOM 748 N N . LYS A 1 93 ? 9.944 -3.778 6.883 1.00 88.75 93 LYS A N 1
ATOM 749 C CA . LYS A 1 93 ? 9.933 -2.726 5.861 1.00 88.75 93 LYS A CA 1
ATOM 750 C C . LYS A 1 93 ? 9.240 -3.269 4.625 1.00 88.75 93 LYS A C 1
ATOM 752 O O . LYS A 1 93 ? 9.754 -4.205 4.013 1.00 88.75 93 LYS A O 1
ATOM 757 N N . VAL A 1 94 ? 8.144 -2.639 4.217 1.00 92.81 94 VAL A N 1
ATOM 758 C CA . VAL A 1 94 ? 7.517 -2.950 2.931 1.00 92.81 94 VAL A CA 1
ATOM 759 C C . VAL A 1 94 ? 8.380 -2.352 1.831 1.00 92.81 94 VAL A C 1
ATOM 761 O O . VAL A 1 94 ? 8.677 -1.158 1.873 1.00 92.81 94 VAL A O 1
ATOM 764 N N . LYS A 1 95 ? 8.793 -3.166 0.857 1.00 94.88 95 LYS A N 1
ATOM 765 C CA . LYS A 1 95 ? 9.620 -2.736 -0.277 1.00 94.88 95 LYS A CA 1
ATOM 766 C C . LYS A 1 95 ? 8.965 -3.133 -1.588 1.00 94.88 95 LYS A C 1
ATOM 768 O O . LYS A 1 95 ? 8.641 -4.299 -1.797 1.00 94.88 95 LYS A O 1
ATOM 773 N N . LEU A 1 96 ? 8.844 -2.167 -2.488 1.00 95.69 96 LEU A N 1
ATOM 774 C CA . LEU A 1 96 ? 8.368 -2.361 -3.845 1.00 95.69 96 LEU A CA 1
ATOM 775 C C . LEU A 1 96 ? 9.407 -1.811 -4.832 1.00 95.69 96 LEU A C 1
ATOM 777 O O . LEU A 1 96 ? 9.412 -0.608 -5.125 1.00 95.69 96 LEU A O 1
ATOM 781 N N . PRO A 1 97 ? 10.332 -2.663 -5.301 1.00 95.38 97 PRO A N 1
ATOM 782 C CA . PRO A 1 97 ? 11.349 -2.270 -6.264 1.00 95.38 97 PRO A CA 1
ATOM 783 C C . PRO A 1 97 ? 10.781 -2.218 -7.688 1.00 95.38 97 PRO A C 1
ATOM 785 O O . PRO A 1 97 ? 9.632 -2.574 -7.944 1.0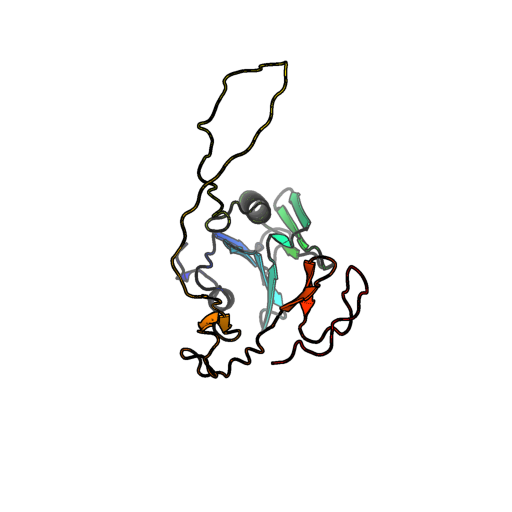0 95.38 97 PRO A O 1
ATOM 788 N N . ALA A 1 98 ? 11.620 -1.783 -8.629 1.00 96.06 98 ALA A N 1
ATOM 789 C CA . ALA A 1 98 ? 11.336 -1.801 -10.063 1.00 96.06 98 ALA A CA 1
ATOM 790 C C . ALA A 1 98 ? 10.015 -1.128 -10.486 1.00 96.06 98 ALA A C 1
ATOM 792 O O . ALA A 1 98 ? 9.361 -1.579 -11.428 1.00 96.06 98 ALA A O 1
ATOM 793 N N . LEU A 1 99 ? 9.637 -0.036 -9.816 1.00 96.81 99 LEU A N 1
ATOM 794 C CA . LEU A 1 99 ? 8.499 0.787 -10.216 1.00 96.81 99 LEU A CA 1
ATOM 795 C C . LEU A 1 99 ? 8.898 1.801 -11.286 1.00 96.81 99 LEU A C 1
ATOM 797 O O . LEU A 1 99 ? 10.004 2.357 -11.271 1.00 96.81 99 LEU A O 1
ATOM 801 N N . GLU A 1 100 ? 7.948 2.118 -12.165 1.00 94.69 100 GLU A N 1
ATOM 802 C CA . GLU A 1 100 ? 8.046 3.295 -13.023 1.00 94.69 100 GLU A CA 1
ATOM 803 C C . GLU A 1 100 ? 8.111 4.566 -12.160 1.00 94.69 100 GLU A C 1
ATOM 805 O O . GLU A 1 100 ? 7.434 4.687 -11.135 1.00 94.69 100 GLU A O 1
ATOM 810 N N . LYS A 1 101 ? 8.904 5.554 -12.584 1.00 94.94 101 LYS A N 1
ATOM 811 C CA . LYS A 1 101 ? 9.126 6.794 -11.825 1.00 94.94 101 LYS A CA 1
ATOM 812 C C . LYS A 1 101 ? 7.823 7.538 -11.515 1.00 94.94 101 LYS A C 1
ATOM 814 O O . LYS A 1 101 ? 7.637 7.974 -10.378 1.00 94.94 101 LYS A O 1
ATOM 819 N N . LYS A 1 102 ? 6.916 7.649 -12.495 1.00 95.12 102 LYS A N 1
ATOM 820 C CA . LYS A 1 102 ? 5.611 8.305 -12.318 1.00 95.12 102 LYS A CA 1
ATOM 821 C C . LYS A 1 102 ? 4.718 7.531 -11.352 1.00 95.12 102 LYS A C 1
ATOM 823 O O . LYS A 1 102 ? 4.139 8.143 -10.458 1.00 95.12 102 LYS A O 1
ATOM 828 N N . ALA A 1 103 ? 4.664 6.205 -11.479 1.00 95.50 103 ALA A N 1
ATOM 829 C CA . ALA A 1 103 ? 3.904 5.348 -10.573 1.00 95.50 103 ALA A CA 1
ATOM 830 C C . ALA A 1 103 ? 4.414 5.464 -9.128 1.00 95.50 103 ALA A C 1
ATOM 832 O O . ALA A 1 103 ? 3.634 5.745 -8.224 1.00 95.50 103 ALA A O 1
ATOM 833 N N . ALA A 1 104 ? 5.728 5.360 -8.908 1.00 96.12 104 ALA A N 1
ATOM 834 C CA . ALA A 1 104 ? 6.332 5.488 -7.582 1.00 96.12 104 ALA A CA 1
ATOM 835 C C . ALA A 1 104 ? 6.039 6.853 -6.934 1.00 96.12 104 ALA A C 1
ATOM 837 O O . ALA A 1 104 ? 5.677 6.933 -5.758 1.00 96.12 104 ALA A O 1
ATOM 838 N N . GLN A 1 105 ? 6.136 7.932 -7.716 1.00 96.56 105 GLN A N 1
ATOM 839 C CA . GLN A 1 105 ? 5.768 9.270 -7.258 1.00 96.56 105 GLN A CA 1
ATOM 840 C C . GLN A 1 105 ? 4.280 9.359 -6.907 1.00 96.56 105 GLN A C 1
ATOM 842 O O . GLN A 1 105 ? 3.935 9.899 -5.857 1.00 96.56 105 GLN A O 1
ATOM 847 N N . ARG A 1 106 ? 3.404 8.810 -7.755 1.00 97.19 106 ARG A N 1
ATOM 848 C CA . ARG A 1 106 ? 1.958 8.825 -7.530 1.00 97.19 106 ARG A CA 1
ATOM 849 C C . ARG A 1 106 ? 1.573 8.069 -6.263 1.00 97.19 106 ARG A C 1
ATOM 851 O O . ARG A 1 106 ? 0.769 8.580 -5.488 1.00 97.19 106 ARG A O 1
ATOM 858 N N . ILE A 1 107 ? 2.176 6.903 -6.034 1.00 97.00 107 ILE A N 1
ATOM 859 C CA . ILE A 1 107 ? 1.956 6.103 -4.827 1.00 97.00 107 ILE A CA 1
ATOM 860 C C . ILE A 1 107 ? 2.383 6.888 -3.590 1.00 97.00 107 ILE A C 1
ATOM 862 O O . ILE A 1 107 ? 1.588 7.039 -2.671 1.00 97.00 107 ILE A O 1
ATOM 866 N N . SER A 1 108 ? 3.598 7.448 -3.584 1.00 96.75 108 SER A N 1
ATOM 867 C CA . SER A 1 108 ? 4.082 8.247 -2.452 1.00 96.75 108 SER A CA 1
ATOM 868 C C . SER A 1 108 ? 3.131 9.404 -2.132 1.00 96.75 108 SER A C 1
ATOM 870 O O . SER A 1 108 ? 2.735 9.576 -0.984 1.00 96.75 108 SER A O 1
ATOM 872 N N . GLN A 1 109 ? 2.665 10.135 -3.149 1.00 97.38 109 GLN A N 1
ATOM 873 C CA . GLN A 1 109 ? 1.688 11.209 -2.961 1.00 97.38 109 GLN A CA 1
ATOM 874 C C . GLN A 1 109 ? 0.371 10.715 -2.352 1.00 97.38 109 GLN A C 1
ATOM 876 O O . GLN A 1 109 ? -0.174 11.379 -1.475 1.00 97.38 109 GLN A O 1
ATOM 881 N N . LEU A 1 110 ? -0.158 9.579 -2.811 1.00 97.62 110 LEU A N 1
ATOM 882 C CA . LEU A 1 110 ? -1.401 9.033 -2.269 1.00 97.62 110 LEU A CA 1
ATOM 883 C C . LEU A 1 110 ? -1.238 8.539 -0.833 1.00 97.62 110 LEU A C 1
ATOM 885 O O . LEU A 1 110 ? -2.101 8.828 -0.015 1.00 97.62 110 LEU A O 1
ATOM 889 N N . ILE A 1 111 ? -0.132 7.865 -0.512 1.00 97.12 111 ILE A N 1
ATOM 890 C CA . ILE A 1 111 ? 0.143 7.419 0.858 1.00 97.12 111 ILE A CA 1
ATOM 891 C C . ILE A 1 111 ? 0.262 8.628 1.789 1.00 97.12 111 ILE A C 1
ATOM 893 O O . ILE A 1 111 ? -0.362 8.647 2.842 1.00 97.12 111 ILE A O 1
ATOM 897 N N . GLN A 1 112 ? 0.989 9.670 1.380 1.00 96.50 112 GLN A N 1
ATOM 898 C CA . GLN A 1 112 ? 1.125 10.905 2.161 1.00 96.50 112 GLN A CA 1
ATOM 899 C C . GLN A 1 112 ? -0.220 11.608 2.383 1.00 96.50 112 GLN A C 1
ATOM 901 O O . GLN A 1 112 ? -0.498 12.080 3.481 1.00 96.50 112 GLN A O 1
ATOM 906 N N . ARG A 1 113 ? -1.082 11.641 1.362 1.00 97.00 113 ARG A N 1
ATOM 907 C CA . ARG A 1 113 ? -2.456 12.142 1.498 1.00 97.00 113 ARG A CA 1
ATOM 908 C C . ARG A 1 113 ? -3.286 11.280 2.445 1.00 97.00 113 ARG A C 1
ATOM 910 O O . ARG A 1 113 ? -4.009 11.831 3.261 1.00 97.00 113 ARG A O 1
ATOM 917 N N . GLY A 1 114 ? -3.160 9.958 2.366 1.00 96.69 114 GLY A N 1
ATOM 918 C CA . GLY A 1 114 ? -3.845 9.031 3.266 1.00 96.69 114 GLY A CA 1
ATOM 919 C C . GLY A 1 114 ? -3.420 9.205 4.722 1.00 96.69 114 GLY A C 1
ATOM 920 O O . GLY A 1 114 ? -4.272 9.221 5.602 1.00 96.69 114 GLY A O 1
ATOM 921 N N . ILE A 1 115 ? -2.123 9.415 4.980 1.00 95.62 115 ILE A N 1
ATOM 922 C CA . ILE A 1 115 ? -1.598 9.727 6.323 1.00 95.62 115 ILE A CA 1
ATOM 923 C C . ILE A 1 115 ? -2.246 11.012 6.865 1.00 95.62 115 ILE A C 1
ATOM 925 O O . ILE A 1 115 ? -2.579 11.086 8.044 1.00 95.62 115 ILE A O 1
ATOM 929 N N . ARG A 1 116 ? -2.480 12.003 5.995 1.00 94.56 116 ARG A N 1
ATOM 930 C CA . ARG A 1 116 ? -3.157 13.268 6.325 1.00 94.56 116 ARG A CA 1
ATOM 931 C C . ARG A 1 116 ? -4.693 13.202 6.342 1.00 94.56 116 ARG A C 1
ATOM 933 O O . ARG A 1 116 ? -5.327 14.215 6.620 1.00 94.56 116 ARG A O 1
ATOM 940 N N . GLY A 1 117 ? -5.309 12.060 6.026 1.00 94.81 117 GLY A N 1
ATOM 941 C CA . GLY A 1 117 ? -6.770 11.948 5.916 1.00 94.81 117 GLY A CA 1
ATOM 942 C C . GLY A 1 117 ? -7.369 12.577 4.645 1.00 94.81 117 GLY A C 1
ATOM 943 O O . GLY A 1 117 ? -8.575 12.739 4.530 1.00 94.81 117 GLY A O 1
ATOM 944 N N . GLU A 1 118 ? -6.558 12.956 3.659 1.00 94.88 118 GLU A N 1
ATOM 945 C CA . GLU A 1 118 ? -6.978 13.726 2.475 1.00 94.88 118 GLU A CA 1
ATOM 946 C C . GLU A 1 118 ? -7.472 12.847 1.306 1.00 94.88 118 GLU A C 1
ATOM 948 O O . GLU A 1 118 ? -7.609 13.324 0.167 1.00 94.88 118 GLU A O 1
ATOM 953 N N . LEU A 1 119 ? -7.661 11.542 1.523 1.00 94.62 119 LEU A N 1
ATOM 954 C CA . LEU A 1 119 ? -8.234 10.653 0.511 1.00 94.62 119 LEU A CA 1
ATOM 955 C C . LEU A 1 119 ? -9.773 10.683 0.560 1.00 94.62 119 LEU A C 1
ATOM 957 O O . LEU A 1 119 ? -10.360 11.025 1.588 1.00 94.62 119 LEU A O 1
ATOM 961 N N . PRO A 1 120 ? -10.453 10.351 -0.553 1.00 89.50 120 PRO A N 1
ATOM 962 C CA . PRO A 1 120 ? -11.912 10.406 -0.626 1.00 89.50 120 PRO A CA 1
ATOM 963 C C . PRO A 1 120 ? -12.588 9.596 0.489 1.00 89.50 120 PRO A C 1
ATOM 965 O O . PRO A 1 120 ? -12.319 8.410 0.650 1.00 89.50 120 PRO A O 1
ATOM 968 N N . GLY A 1 121 ? -13.478 10.229 1.252 1.00 85.88 121 GLY A N 1
ATOM 969 C CA . GLY A 1 121 ? -14.205 9.573 2.345 1.00 85.88 121 GLY A CA 1
ATOM 970 C C . GLY A 1 121 ? -13.444 9.447 3.673 1.00 85.88 121 GLY A C 1
ATOM 971 O O . GLY A 1 121 ? -13.994 8.872 4.604 1.00 85.88 121 GLY A O 1
ATOM 972 N N . GLN A 1 122 ? -12.221 9.982 3.798 1.00 83.69 122 GLN A N 1
ATOM 973 C CA . GLN A 1 122 ? -11.492 10.021 5.078 1.00 83.69 122 GLN A CA 1
ATOM 974 C C . GLN A 1 122 ? -11.770 11.291 5.893 1.00 83.69 122 GLN A C 1
ATOM 976 O O . GLN A 1 122 ? -11.910 11.218 7.111 1.00 83.69 122 GLN A O 1
ATOM 981 N N . ASN A 1 123 ? -11.892 12.443 5.227 1.00 66.44 123 ASN A N 1
ATOM 982 C CA . ASN A 1 123 ? -12.180 13.721 5.873 1.00 66.44 123 ASN A CA 1
ATOM 983 C C . ASN A 1 123 ? -13.644 14.112 5.667 1.00 66.44 123 ASN A C 1
ATOM 985 O O . ASN A 1 123 ? -13.980 14.886 4.774 1.00 66.44 123 ASN A O 1
ATOM 989 N N . GLN A 1 124 ? -14.506 13.603 6.544 1.00 58.09 124 GLN A N 1
ATOM 990 C CA . GLN A 1 124 ? -15.794 14.222 6.848 1.00 58.09 124 GLN A CA 1
ATOM 991 C C . GLN A 1 124 ? -15.683 14.941 8.197 1.00 58.09 124 GLN A C 1
ATOM 993 O O . GLN A 1 124 ? -16.309 14.578 9.183 1.00 58.09 124 GLN A O 1
ATOM 998 N N . LEU A 1 125 ? -14.819 15.955 8.232 1.00 52.38 125 LEU A N 1
ATOM 999 C CA . LEU A 1 125 ? -14.813 16.999 9.253 1.00 52.38 125 LEU A CA 1
ATOM 1000 C C . LEU A 1 125 ? -15.032 18.335 8.541 1.00 52.38 125 LEU A C 1
ATOM 1002 O O . LEU A 1 125 ? -14.171 19.208 8.533 1.00 52.38 125 LEU A O 1
ATOM 1006 N N . THR A 1 126 ? -16.186 18.494 7.894 1.00 43.94 126 THR A N 1
ATOM 1007 C CA . THR A 1 126 ? -16.722 19.836 7.662 1.00 43.94 126 THR A CA 1
ATOM 1008 C C . THR A 1 126 ? -17.224 20.330 9.010 1.00 43.94 126 THR A C 1
ATOM 1010 O O . THR A 1 126 ? -18.372 20.094 9.383 1.00 43.94 126 THR A O 1
ATOM 1013 N N . ILE A 1 127 ? -16.340 20.973 9.769 1.00 57.47 127 ILE A N 1
ATOM 1014 C CA . ILE A 1 127 ? -16.781 21.955 10.755 1.00 57.47 127 ILE A CA 1
ATOM 1015 C C . ILE A 1 127 ? -17.555 22.997 9.928 1.00 57.47 127 ILE A C 1
ATOM 1017 O O . ILE A 1 127 ? -16.971 23.515 8.971 1.00 57.47 127 ILE A O 1
ATOM 1021 N N . PRO A 1 128 ? -18.855 23.251 10.176 1.00 46.41 128 PRO A N 1
ATOM 1022 C CA . PRO A 1 128 ? -19.529 24.358 9.516 1.00 46.41 128 PRO A CA 1
ATOM 1023 C C . PRO A 1 128 ? -18.744 25.629 9.833 1.00 46.41 128 PRO A C 1
ATOM 1025 O O . PRO A 1 128 ? -18.406 25.891 10.985 1.00 46.41 128 PRO A O 1
ATOM 1028 N N . ASP A 1 129 ? -18.398 26.349 8.776 1.00 45.25 129 ASP A N 1
ATOM 1029 C CA . ASP A 1 129 ? -17.596 27.561 8.785 1.00 45.25 129 ASP A CA 1
ATOM 1030 C C . ASP A 1 129 ? -18.188 28.578 9.781 1.00 45.25 129 ASP A C 1
ATOM 1032 O O . ASP A 1 129 ? -19.207 29.210 9.509 1.00 45.25 129 ASP A O 1
ATOM 1036 N N . ILE A 1 130 ? -17.583 28.714 10.967 1.00 56.19 130 ILE A N 1
ATOM 1037 C CA . ILE A 1 130 ? -17.967 29.722 11.975 1.00 56.19 130 ILE A CA 1
ATOM 1038 C C . ILE A 1 130 ? -17.262 31.061 11.682 1.00 56.19 130 ILE A C 1
ATOM 1040 O O . ILE A 1 130 ? -17.032 31.875 12.575 1.00 56.19 130 ILE A O 1
ATOM 1044 N N . SER A 1 131 ? -16.899 31.321 10.425 1.00 50.34 131 SER A N 1
ATOM 1045 C CA . SER A 1 131 ? -16.242 32.560 10.002 1.00 50.34 131 SER A CA 1
ATOM 1046 C C . SER A 1 131 ? -17.269 33.610 9.580 1.00 50.34 131 SER A C 1
ATOM 1048 O O . SER A 1 131 ? -17.265 34.101 8.456 1.00 50.34 131 SER A O 1
ATOM 1050 N N . ALA A 1 132 ? -18.165 33.967 10.500 1.00 51.59 132 ALA A N 1
ATOM 1051 C CA . ALA A 1 132 ? -18.986 35.171 10.397 1.00 51.59 132 ALA A CA 1
ATOM 1052 C C . ALA A 1 132 ? -19.199 35.816 11.772 1.00 51.59 132 ALA A C 1
ATOM 1054 O O . ALA A 1 132 ? -20.314 36.172 12.131 1.00 51.59 132 ALA A O 1
ATOM 1055 N N . VAL A 1 133 ? -18.129 35.979 12.553 1.00 43.28 133 VAL A N 1
ATOM 1056 C CA . VAL A 1 133 ? -18.096 36.990 13.618 1.00 43.28 133 VAL A CA 1
ATOM 1057 C C . VAL A 1 133 ? -16.713 37.637 13.611 1.00 43.28 133 VAL A C 1
ATOM 1059 O O . VAL A 1 133 ? -15.774 37.150 14.234 1.00 43.28 133 VAL A O 1
ATOM 1062 N N . GLN A 1 134 ? -16.579 38.734 12.865 1.00 47.69 134 GLN A N 1
ATOM 1063 C CA . GLN A 1 134 ? -15.488 39.685 13.042 1.00 47.69 134 GLN A CA 1
ATOM 1064 C C . GLN A 1 134 ? -16.028 40.961 13.699 1.00 47.69 134 GLN A C 1
ATOM 1066 O O . GLN A 1 134 ? -16.895 41.634 13.152 1.00 47.69 134 GLN A O 1
ATOM 1071 N N . THR A 1 135 ? -15.435 41.248 14.862 1.00 37.59 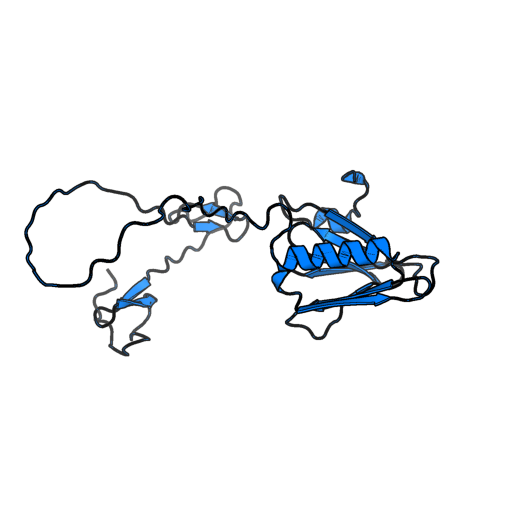135 THR A N 1
ATOM 1072 C CA . THR A 1 135 ? -15.009 42.561 15.386 1.00 37.59 135 THR A CA 1
ATOM 1073 C C . THR A 1 135 ? -16.022 43.683 15.612 1.00 37.59 135 THR A C 1
ATOM 1075 O O . THR A 1 135 ? -16.447 44.332 14.668 1.00 37.59 135 THR A O 1
ATOM 1078 N N . VAL A 1 136 ? -16.220 43.994 16.899 1.00 38.19 136 VAL A N 1
ATOM 1079 C CA . VAL A 1 136 ? -16.221 45.316 17.580 1.00 38.19 136 VAL A CA 1
ATOM 1080 C C . VAL A 1 136 ? -16.213 44.977 19.087 1.00 38.19 136 VAL A C 1
ATOM 1082 O O . VAL A 1 136 ? -16.893 44.040 19.481 1.00 38.19 136 VAL A O 1
ATOM 1085 N N . GLU A 1 137 ? -15.488 45.560 20.035 1.00 48.28 137 GLU A N 1
ATOM 1086 C CA . GLU A 1 137 ? -14.550 46.674 20.131 1.00 48.28 137 GLU A CA 1
ATOM 1087 C C . GLU A 1 137 ? -13.908 46.535 21.531 1.00 48.28 137 GLU A C 1
ATOM 1089 O O . GLU A 1 137 ? -14.541 46.030 22.463 1.00 48.28 137 GLU A O 1
ATOM 1094 N N . GLN A 1 138 ? -12.645 46.924 21.696 1.00 39.25 138 GLN A N 1
ATOM 1095 C CA . GLN A 1 138 ? -11.963 46.897 22.992 1.00 39.25 138 GLN A CA 1
ATOM 1096 C C . GLN A 1 138 ? -12.516 48.005 23.899 1.00 39.25 138 GLN A C 1
ATOM 1098 O O . GLN A 1 138 ? -12.310 49.182 23.622 1.00 39.25 138 GLN A O 1
ATOM 1103 N N . ALA A 1 139 ? -13.143 47.629 25.015 1.00 35.19 139 ALA A N 1
ATOM 1104 C CA . ALA A 1 139 ? -13.446 48.535 26.117 1.00 35.19 139 ALA A CA 1
ATOM 1105 C C . ALA A 1 139 ? -12.729 48.050 27.380 1.00 35.19 139 ALA A C 1
ATOM 1107 O O . ALA A 1 139 ? -13.052 47.013 27.958 1.00 35.19 139 ALA A O 1
ATOM 1108 N N . ALA A 1 140 ? -11.711 48.810 27.773 1.00 30.58 140 ALA A N 1
ATOM 1109 C CA . ALA A 1 140 ? -11.178 48.788 29.119 1.00 30.58 140 ALA A CA 1
ATOM 1110 C C . ALA A 1 140 ? -12.124 49.553 30.059 1.00 30.58 140 ALA A C 1
ATOM 1112 O O . ALA A 1 140 ? -12.730 50.542 29.654 1.00 30.58 140 ALA A O 1
ATOM 1113 N N . ALA A 1 141 ? -12.094 49.132 31.324 1.00 31.44 141 ALA A N 1
ATOM 1114 C CA . ALA A 1 141 ? -12.580 49.805 32.529 1.00 31.44 141 ALA A CA 1
ATOM 1115 C C . ALA A 1 141 ? -14.000 49.471 33.038 1.00 31.44 141 ALA A C 1
ATOM 1117 O O . ALA A 1 141 ? -15.006 49.724 32.388 1.00 31.44 141 ALA A O 1
ATOM 1118 N N . ALA A 1 142 ? -13.979 49.047 34.309 1.00 34.88 142 ALA A N 1
ATOM 1119 C CA . ALA A 1 142 ? -14.968 49.244 35.371 1.00 34.88 142 ALA A CA 1
ATOM 1120 C C . ALA A 1 142 ? -16.176 48.285 35.481 1.00 34.88 142 ALA A C 1
ATOM 1122 O O . ALA A 1 142 ? -17.078 48.273 34.657 1.00 34.88 142 ALA A O 1
ATOM 1123 N N . GLU A 1 143 ? -16.112 47.504 36.572 1.00 40.47 143 GLU A N 1
ATOM 1124 C CA . GLU A 1 143 ? -17.141 47.067 37.539 1.00 40.47 143 GLU A CA 1
ATOM 1125 C C . GLU A 1 143 ? -18.630 46.955 37.136 1.00 40.47 143 GLU A C 1
ATOM 1127 O O . GLU A 1 143 ? -19.205 47.874 36.567 1.00 40.47 143 GLU A O 1
ATOM 1132 N N . VAL A 1 144 ? -19.274 45.862 37.604 1.00 33.56 144 VAL A N 1
ATOM 1133 C CA . VAL A 1 144 ? -20.489 45.817 38.474 1.00 33.56 144 VAL A CA 1
ATOM 1134 C C . VAL A 1 144 ? -21.269 44.480 38.292 1.00 33.56 144 VAL A C 1
ATOM 1136 O O . VAL A 1 144 ? -21.646 44.104 37.187 1.00 33.56 144 VAL A O 1
ATOM 1139 N N . GLN A 1 145 ? -21.515 43.755 39.398 1.00 41.75 145 GLN A N 1
ATOM 1140 C CA . GLN A 1 145 ? -22.568 42.714 39.585 1.00 41.75 145 GLN A CA 1
ATOM 1141 C C . GLN A 1 145 ? -23.895 43.418 39.995 1.00 41.75 145 GLN A C 1
ATOM 1143 O O . GLN A 1 145 ? -23.744 44.504 40.554 1.00 41.75 145 GLN A O 1
ATOM 1148 N N . PRO A 1 146 ? -25.150 42.884 39.881 1.00 47.09 146 PRO A N 1
ATOM 1149 C CA . PRO A 1 146 ? -25.549 41.487 40.147 1.00 47.09 146 PRO A CA 1
ATOM 1150 C C . PRO A 1 146 ? -26.785 40.892 39.390 1.00 47.09 146 PRO A C 1
ATOM 1152 O O . PRO A 1 146 ? -27.599 41.576 38.787 1.00 47.09 146 PRO A O 1
ATOM 1155 N N . VAL A 1 147 ? -26.869 39.557 39.477 1.00 39.09 147 VAL A N 1
ATOM 1156 C CA . VAL A 1 147 ? -28.013 38.613 39.627 1.00 39.09 147 VAL A CA 1
ATOM 1157 C C . VAL A 1 147 ? -29.469 39.144 39.570 1.00 39.09 147 VAL A C 1
ATOM 1159 O O . VAL A 1 147 ? -29.811 39.992 40.381 1.00 39.09 147 VAL A O 1
ATOM 1162 N N . GLU A 1 148 ? -30.357 38.515 38.764 1.00 49.34 148 GLU A N 1
ATOM 1163 C CA . GLU A 1 148 ? -31.594 37.801 39.209 1.00 49.34 148 GLU A CA 1
ATOM 1164 C C . GLU A 1 148 ? -32.433 37.141 38.071 1.00 49.34 148 GLU A C 1
ATOM 1166 O O . GLU A 1 148 ? -32.723 37.782 37.071 1.00 49.34 148 GLU A O 1
ATOM 1171 N N . LYS A 1 149 ? -32.773 35.845 38.293 1.00 34.31 149 LYS A N 1
ATOM 1172 C CA . LYS A 1 149 ? -34.009 35.026 38.049 1.00 34.31 149 LYS A CA 1
ATOM 1173 C C . LYS A 1 149 ? -34.814 35.221 36.734 1.00 34.31 149 LYS A C 1
ATOM 1175 O O . LYS A 1 149 ? -35.015 36.329 36.282 1.00 34.31 149 LYS A O 1
ATOM 1180 N N . GLU A 1 150 ? -35.348 34.196 36.052 1.00 48.25 150 GLU A N 1
ATOM 1181 C CA . GLU A 1 150 ? -36.367 33.235 36.523 1.00 48.25 150 GLU A CA 1
ATOM 1182 C C . GLU A 1 150 ? -36.647 32.111 35.476 1.00 48.25 150 GLU A C 1
ATOM 1184 O O . GLU A 1 150 ? -36.211 32.171 34.328 1.00 48.25 150 GLU A O 1
ATOM 1189 N N . GLU A 1 151 ? -37.372 31.075 35.910 1.00 46.59 151 GLU A N 1
ATOM 1190 C CA . GLU A 1 151 ? -37.587 29.723 35.356 1.00 46.59 151 GLU A CA 1
ATOM 1191 C C . GLU A 1 151 ? -38.377 29.546 34.036 1.00 46.59 151 GLU A C 1
ATOM 1193 O O . GLU A 1 151 ? -39.320 30.281 33.747 1.00 46.59 151 GLU A O 1
ATOM 1198 N N . LYS A 1 152 ? -38.136 28.401 33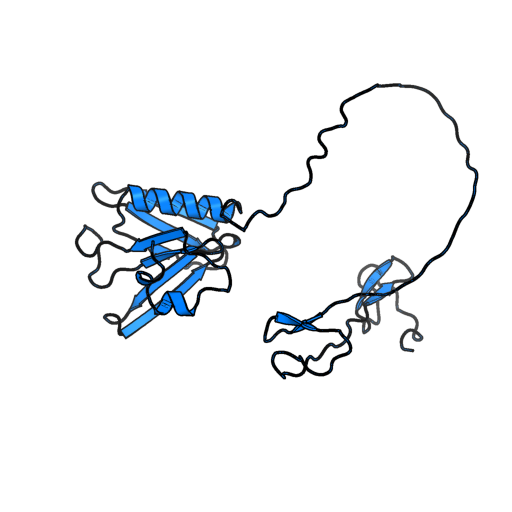.353 1.00 34.03 152 LYS A N 1
ATOM 1199 C CA . LYS A 1 152 ? -39.197 27.433 32.959 1.00 34.03 152 LYS A CA 1
ATOM 1200 C C . LYS A 1 152 ? -38.665 26.040 32.543 1.00 34.03 152 LYS A C 1
ATOM 1202 O O . LYS A 1 152 ? -37.940 25.893 31.565 1.00 34.03 152 LYS A O 1
ATOM 1207 N N . LYS A 1 153 ? -39.100 25.008 33.281 1.00 34.56 153 LYS A N 1
ATOM 1208 C CA . LYS A 1 153 ? -39.165 23.557 32.936 1.00 34.56 153 LYS A CA 1
ATOM 1209 C C . LYS A 1 153 ? -40.480 23.284 32.143 1.00 34.56 153 LYS A C 1
ATOM 1211 O O . LYS A 1 153 ? -41.280 24.219 32.076 1.00 34.56 153 LYS A O 1
ATOM 1216 N N . PRO A 1 154 ? -40.870 22.050 31.716 1.00 48.81 154 PRO A N 1
ATOM 1217 C CA . PRO A 1 154 ? -40.170 20.768 31.461 1.00 48.81 154 PRO A CA 1
ATOM 1218 C C . PRO A 1 154 ? -40.546 20.068 30.113 1.00 48.81 154 PRO A C 1
ATOM 1220 O O . PRO A 1 154 ? -41.633 20.284 29.594 1.00 48.81 154 PRO A O 1
ATOM 1223 N N . ALA A 1 155 ? -39.714 19.128 29.628 1.00 33.50 155 ALA A N 1
ATOM 1224 C CA . ALA A 1 155 ? -40.084 17.886 28.892 1.00 33.50 155 ALA A CA 1
ATOM 1225 C C . ALA A 1 155 ? -38.782 17.086 28.608 1.00 33.50 155 ALA A C 1
ATOM 1227 O O . ALA A 1 155 ? -37.885 17.629 27.976 1.00 33.50 155 ALA A O 1
ATOM 1228 N N . GLN A 1 156 ? -38.464 15.956 29.267 1.00 39.09 156 GLN A N 1
ATOM 1229 C CA . GLN A 1 156 ? -38.845 14.560 28.925 1.00 39.09 156 GLN A CA 1
ATOM 1230 C C . GLN A 1 156 ? -38.587 14.233 27.433 1.00 39.09 156 GLN A C 1
ATOM 1232 O O . GLN A 1 156 ? -39.065 14.965 26.582 1.00 39.09 156 GLN A O 1
ATOM 1237 N N . SER A 1 157 ? -37.901 13.175 26.988 1.00 37.22 157 SER A N 1
ATOM 1238 C CA . SER A 1 157 ? -37.448 11.905 27.580 1.00 37.22 157 SER A CA 1
ATOM 1239 C C . SER A 1 157 ? -36.735 11.078 26.483 1.00 37.22 157 SER A C 1
ATOM 1241 O O . SER A 1 157 ? -36.991 11.315 25.305 1.00 37.22 157 SER A O 1
ATOM 1243 N N . ALA A 1 158 ? -35.989 10.047 26.903 1.00 34.75 158 ALA A N 1
ATOM 1244 C CA . ALA A 1 158 ? -35.520 8.865 26.155 1.00 34.75 158 ALA A CA 1
ATOM 1245 C C . ALA A 1 158 ? -34.040 8.845 25.720 1.00 34.75 158 ALA A C 1
ATOM 1247 O O . ALA A 1 158 ? -33.652 9.300 24.645 1.00 34.75 158 ALA A O 1
ATOM 1248 N N . ASP A 1 159 ? -33.255 8.212 26.596 1.00 41.69 159 ASP A N 1
ATOM 1249 C CA . ASP A 1 159 ? -32.000 7.518 26.326 1.00 41.69 159 ASP A CA 1
ATOM 1250 C C . ASP A 1 159 ? -32.026 6.736 25.009 1.00 41.69 159 ASP A C 1
ATOM 1252 O O . ASP A 1 159 ? -32.878 5.873 24.798 1.00 41.69 159 ASP A O 1
ATOM 1256 N N . ASN A 1 160 ? -31.030 6.972 24.158 1.00 39.56 160 ASN A N 1
ATOM 1257 C CA . ASN A 1 160 ? -30.737 6.124 23.005 1.00 39.56 160 ASN A CA 1
ATOM 1258 C C . ASN A 1 160 ? -29.264 5.703 23.035 1.00 39.56 160 ASN A C 1
ATOM 1260 O O . ASN A 1 160 ? -28.474 6.001 22.137 1.00 39.56 160 ASN A O 1
ATOM 1264 N N . THR A 1 161 ? -28.879 4.979 24.086 1.00 50.88 161 THR A N 1
ATOM 1265 C CA . THR A 1 161 ? -27.599 4.263 24.108 1.00 50.88 161 THR A CA 1
ATOM 1266 C C . THR A 1 161 ? -27.711 3.078 23.159 1.00 50.88 161 THR A C 1
ATOM 1268 O O . THR A 1 161 ? -28.177 1.999 23.515 1.00 50.88 161 THR A O 1
ATOM 1271 N N . THR A 1 162 ? -27.347 3.305 21.902 1.00 56.72 162 THR A N 1
ATOM 1272 C CA . THR A 1 162 ? -27.481 2.307 20.846 1.00 56.72 162 THR A CA 1
ATOM 1273 C C . THR A 1 162 ? -26.191 1.490 20.771 1.00 56.72 162 THR A C 1
ATOM 1275 O O . THR A 1 162 ? -25.125 2.044 20.510 1.00 56.72 162 THR A O 1
ATOM 1278 N N . ALA A 1 163 ? -26.255 0.184 21.042 1.00 69.19 163 ALA A N 1
ATOM 1279 C CA . ALA A 1 163 ? -25.089 -0.700 21.017 1.00 69.19 163 ALA A CA 1
ATOM 1280 C C . ALA A 1 163 ? -24.902 -1.306 19.616 1.00 69.19 163 ALA A C 1
ATOM 1282 O O . ALA A 1 163 ? -25.870 -1.514 18.891 1.00 69.19 163 ALA A O 1
ATOM 1283 N N . SER A 1 164 ? -23.672 -1.617 19.207 1.00 80.62 164 SER A N 1
ATOM 1284 C CA . SER A 1 164 ? -23.401 -2.296 17.932 1.00 80.62 164 SER A CA 1
ATOM 1285 C C . SER A 1 164 ? -22.998 -3.755 18.151 1.00 80.62 164 SER A C 1
ATOM 1287 O O . SER A 1 164 ? -22.233 -4.101 19.054 1.00 80.62 164 SER A O 1
ATOM 1289 N N . CYS A 1 165 ? -23.538 -4.648 17.324 1.00 77.00 165 CYS A N 1
ATOM 1290 C CA . CYS A 1 165 ? -23.214 -6.066 17.352 1.00 77.00 165 CYS A CA 1
ATOM 1291 C C . CYS A 1 165 ? -21.769 -6.293 16.887 1.00 77.00 165 CYS A C 1
ATOM 1293 O O . CYS A 1 165 ? -21.439 -6.011 15.741 1.00 77.00 165 CYS A O 1
ATOM 1295 N N . ARG A 1 166 ? -20.922 -6.909 17.718 1.00 75.62 166 ARG A N 1
ATOM 1296 C CA . ARG A 1 166 ? -19.507 -7.182 17.383 1.00 75.62 166 ARG A CA 1
ATOM 1297 C C . ARG A 1 166 ? -19.279 -8.152 16.213 1.00 75.62 166 ARG A C 1
ATOM 1299 O O . ARG A 1 166 ? -18.155 -8.268 15.743 1.00 75.62 166 ARG A O 1
ATOM 1306 N N . TYR A 1 167 ? -20.307 -8.883 15.780 1.00 78.00 167 TYR A N 1
ATOM 1307 C CA . TYR A 1 167 ? -20.171 -9.914 14.744 1.00 78.00 167 TYR A CA 1
ATOM 1308 C C . TYR A 1 167 ? -20.566 -9.448 13.342 1.00 78.00 167 TYR A C 1
ATOM 1310 O O . TYR A 1 167 ? -20.077 -10.004 12.366 1.00 78.00 167 TYR A O 1
ATOM 1318 N N . CYS A 1 168 ? -21.477 -8.481 13.236 1.00 84.06 168 CYS A N 1
ATOM 1319 C CA . CYS A 1 168 ? -21.978 -7.983 11.949 1.00 84.06 168 CYS A CA 1
ATOM 1320 C C . CYS A 1 168 ? -22.056 -6.452 11.879 1.00 84.06 168 CYS A C 1
ATOM 1322 O O . CYS A 1 168 ? -22.473 -5.909 10.864 1.00 84.06 168 CYS A O 1
ATOM 1324 N N . ASN A 1 169 ? -21.683 -5.758 12.958 1.00 73.19 169 ASN A N 1
ATOM 1325 C CA . ASN A 1 169 ? -21.794 -4.312 13.143 1.00 73.19 169 ASN A CA 1
ATOM 1326 C C . ASN A 1 169 ? -23.215 -3.738 13.054 1.00 73.19 169 ASN A C 1
ATOM 1328 O O . ASN A 1 169 ? -23.371 -2.519 13.045 1.00 73.19 169 ASN A O 1
ATOM 1332 N N . PHE A 1 170 ? -24.253 -4.579 13.071 1.00 78.94 170 PHE A N 1
ATOM 1333 C CA . PHE A 1 170 ? -25.628 -4.099 13.122 1.00 78.94 170 PHE A CA 1
ATOM 1334 C C . PHE A 1 170 ? -25.922 -3.397 14.446 1.00 78.94 170 PHE A C 1
ATOM 1336 O O . PHE A 1 170 ? -25.555 -3.866 15.527 1.00 78.94 170 PHE A O 1
ATOM 1343 N N . THR A 1 171 ? -26.610 -2.272 14.348 1.00 80.94 171 THR A N 1
ATOM 1344 C CA . THR A 1 171 ? -27.014 -1.443 15.473 1.00 80.94 171 THR A CA 1
ATOM 1345 C C . THR A 1 171 ? -28.189 -2.099 16.196 1.00 80.94 171 THR A C 1
ATOM 1347 O O . THR A 1 171 ? -29.289 -2.208 15.663 1.00 80.94 171 THR A O 1
ATOM 1350 N N . VAL A 1 172 ? -27.947 -2.570 17.415 1.00 75.69 172 VAL A N 1
ATOM 1351 C CA . VAL A 1 172 ? -28.910 -3.295 18.242 1.00 75.69 172 VAL A CA 1
ATOM 1352 C C . VAL A 1 172 ? -29.358 -2.445 19.423 1.00 75.69 172 VAL A C 1
ATOM 1354 O O . VAL A 1 172 ? -28.583 -1.708 20.034 1.00 75.69 172 VAL A O 1
ATOM 1357 N N . GLN A 1 173 ? -30.632 -2.571 19.780 1.00 69.69 173 GLN A N 1
ATOM 1358 C CA . GLN A 1 173 ? -31.122 -1.990 21.022 1.00 69.69 173 GLN A CA 1
ATOM 1359 C C . GLN A 1 173 ? -30.537 -2.773 22.209 1.00 69.69 173 GLN A C 1
ATOM 1361 O O . GLN A 1 173 ? -30.508 -4.011 22.162 1.00 69.69 173 GLN A O 1
ATOM 1366 N N . PRO A 1 174 ? -30.096 -2.087 23.279 1.00 61.06 174 PRO A N 1
ATOM 1367 C CA . PRO A 1 174 ? -29.379 -2.701 24.397 1.00 61.06 174 PRO A CA 1
ATOM 1368 C C . PRO A 1 174 ? -30.194 -3.747 25.176 1.00 61.06 174 PRO A C 1
ATOM 1370 O O . PRO A 1 174 ? -29.624 -4.529 25.926 1.00 61.06 174 PRO A O 1
ATOM 1373 N N . ALA A 1 175 ? -31.514 -3.813 24.967 1.00 61.81 175 ALA A N 1
ATOM 1374 C CA . ALA A 1 175 ? -32.404 -4.803 25.577 1.00 61.81 175 ALA A CA 1
ATOM 1375 C C . ALA A 1 175 ? -32.479 -6.154 24.826 1.00 61.81 175 ALA A C 1
ATOM 1377 O O . ALA A 1 175 ? -33.143 -7.084 25.290 1.00 61.81 175 ALA A O 1
ATOM 1378 N N . SER A 1 176 ? -31.846 -6.291 23.653 1.00 64.44 176 SER A N 1
ATOM 1379 C CA . SER A 1 176 ? -31.948 -7.509 22.836 1.00 64.44 176 SER A CA 1
ATOM 1380 C C . SER A 1 176 ? -30.886 -8.555 23.210 1.00 64.44 176 SER A C 1
ATOM 1382 O O . SER A 1 176 ? -29.689 -8.335 23.064 1.00 64.44 176 SER A O 1
ATOM 1384 N N . LYS A 1 177 ? -31.327 -9.741 23.662 1.00 74.06 177 LYS A N 1
ATOM 1385 C CA . LYS A 1 177 ? -30.439 -10.882 23.989 1.00 74.06 177 LYS A CA 1
ATOM 1386 C C . LYS A 1 177 ? -29.698 -11.443 22.761 1.00 74.06 177 LYS A C 1
ATOM 1388 O O . LYS A 1 177 ? -28.661 -12.091 22.900 1.00 74.06 177 LYS A O 1
ATOM 1393 N N . PHE A 1 178 ? -30.220 -11.197 21.558 1.00 84.00 178 PHE A N 1
ATOM 1394 C CA . PHE A 1 178 ? -29.690 -11.687 20.284 1.00 84.00 178 PHE A CA 1
ATOM 1395 C C . PHE A 1 178 ? -29.767 -10.601 19.209 1.00 84.00 178 PHE A C 1
ATOM 1397 O O . PHE A 1 178 ? -30.703 -9.803 19.195 1.00 84.00 178 PHE A O 1
ATOM 1404 N N . CYS A 1 179 ? -28.797 -10.588 18.292 1.00 82.69 179 CYS A N 1
ATOM 1405 C CA . CYS A 1 179 ? -28.791 -9.677 17.151 1.00 82.69 179 CYS A CA 1
ATOM 1406 C C . CYS A 1 179 ? -29.813 -10.135 16.090 1.00 82.69 179 CYS A C 1
ATOM 1408 O O . CYS A 1 179 ? -29.734 -11.289 15.663 1.00 82.69 179 CYS A O 1
ATOM 1410 N N . PRO A 1 180 ? -30.726 -9.260 15.625 1.00 81.00 180 PRO A N 1
ATOM 1411 C CA . PRO A 1 180 ? -31.768 -9.625 14.663 1.00 81.00 180 PRO A CA 1
ATOM 1412 C C . PRO A 1 180 ? -31.228 -9.902 13.253 1.00 81.00 180 PRO A C 1
ATOM 1414 O O . PRO A 1 180 ? -31.857 -10.641 12.509 1.00 81.00 180 PRO A O 1
ATOM 1417 N N . GLU A 1 181 ? -30.060 -9.359 12.900 1.00 82.75 181 GLU A N 1
ATOM 1418 C CA . GLU A 1 181 ? -29.455 -9.563 11.577 1.00 82.75 181 GLU A CA 1
ATOM 1419 C C . GLU A 1 181 ? -28.591 -10.827 11.500 1.00 82.75 181 GLU A C 1
ATOM 1421 O O . GLU A 1 181 ? -28.653 -11.569 10.525 1.00 82.75 181 GLU A O 1
ATOM 1426 N N . CYS A 1 182 ? -27.777 -11.111 12.523 1.00 81.44 182 CYS A N 1
ATOM 1427 C CA . CYS A 1 182 ? -26.821 -12.226 12.461 1.00 81.44 182 CYS A CA 1
ATOM 1428 C C . CYS A 1 182 ? -27.143 -13.408 13.386 1.00 81.44 182 CYS A C 1
ATOM 1430 O O . CYS A 1 182 ? -26.401 -14.391 13.396 1.00 81.44 182 CYS A O 1
ATOM 1432 N N . GLY A 1 183 ? -28.198 -13.313 14.202 1.00 77.31 183 GLY A N 1
ATOM 1433 C CA . GLY A 1 183 ? -28.670 -14.378 15.096 1.00 77.31 183 GLY A CA 1
ATOM 1434 C C . GLY A 1 183 ? -27.760 -14.699 16.290 1.00 77.31 183 GLY A C 1
ATOM 1435 O O . GLY A 1 183 ? -28.097 -15.556 17.105 1.00 77.31 183 GLY A O 1
ATOM 1436 N N . LYS A 1 184 ? -26.605 -14.032 16.430 1.00 78.81 184 LYS A N 1
ATOM 1437 C CA . LYS A 1 184 ? -25.647 -14.270 17.525 1.00 78.81 184 LYS A CA 1
ATOM 1438 C C . LYS A 1 184 ? -26.044 -13.507 18.794 1.00 78.81 184 LYS A C 1
ATOM 1440 O O . LYS A 1 184 ? -26.534 -12.379 18.722 1.00 78.81 184 LYS A O 1
ATOM 1445 N N . SER A 1 185 ? -25.809 -14.118 19.958 1.00 74.12 185 SER A N 1
ATOM 1446 C CA . SER A 1 185 ? -26.098 -13.528 21.272 1.00 74.12 185 SER A CA 1
ATOM 1447 C C . SER A 1 185 ? -25.243 -12.287 21.520 1.00 74.12 185 SER A C 1
ATOM 1449 O O . SER A 1 185 ? -24.017 -12.343 21.373 1.00 74.12 185 SER A O 1
ATOM 1451 N N . VAL A 1 186 ? -25.873 -11.186 21.923 1.00 69.94 186 VAL A N 1
ATOM 1452 C CA . VAL A 1 186 ? -25.173 -9.952 22.291 1.00 69.94 186 VAL A CA 1
ATOM 1453 C C . VAL A 1 186 ? -25.112 -9.910 23.815 1.00 69.94 186 VAL A C 1
ATOM 1455 O O . VAL A 1 186 ? -26.114 -9.658 24.472 1.00 69.94 186 VAL A O 1
ATOM 1458 N N . GLN A 1 187 ? -23.944 -10.218 24.384 1.00 60.56 187 GLN A N 1
ATOM 1459 C CA . GLN A 1 187 ? -23.689 -10.049 25.817 1.00 60.56 187 GLN A CA 1
ATOM 1460 C C . GLN A 1 187 ? -23.422 -8.563 26.066 1.00 60.56 187 GLN A C 1
ATOM 1462 O O . GLN A 1 187 ? -22.281 -8.105 26.008 1.00 60.56 187 GLN A O 1
ATOM 1467 N N . ILE A 1 188 ? -24.492 -7.787 26.220 1.00 56.88 188 ILE A N 1
ATOM 1468 C CA . ILE A 1 188 ? -24.409 -6.402 26.680 1.00 56.88 188 ILE A CA 1
ATOM 1469 C C . ILE A 1 188 ? -24.479 -6.474 28.200 1.00 56.88 188 ILE A C 1
ATOM 1471 O O . ILE A 1 188 ? -25.539 -6.316 28.795 1.00 56.88 188 ILE A O 1
ATOM 1475 N N . GLU A 1 189 ? -23.344 -6.770 28.829 1.00 49.31 189 GLU A N 1
ATOM 1476 C CA . GLU A 1 189 ? -23.141 -6.339 30.207 1.00 49.31 189 GLU A CA 1
ATOM 1477 C C . GLU A 1 189 ? -23.159 -4.817 30.138 1.00 49.31 189 GLU A C 1
ATOM 1479 O O . GLU A 1 189 ? -22.272 -4.182 29.561 1.00 49.31 189 GLU A O 1
ATOM 1484 N N . THR A 1 190 ? -24.266 -4.235 30.585 1.00 46.78 190 THR A N 1
ATOM 1485 C CA . THR A 1 190 ? -24.387 -2.799 30.765 1.00 46.78 190 THR A CA 1
ATOM 1486 C C . THR A 1 190 ? -23.197 -2.370 31.608 1.00 46.78 190 THR A C 1
ATOM 1488 O O . THR A 1 190 ? -23.134 -2.705 32.788 1.00 46.78 190 THR A O 1
ATOM 1491 N N . ASN A 1 191 ? -22.236 -1.672 30.999 1.00 49.25 191 ASN A N 1
ATOM 1492 C CA . ASN A 1 191 ? -21.248 -0.908 31.746 1.00 49.25 191 ASN A CA 1
ATOM 1493 C C . ASN A 1 191 ? -22.023 0.191 32.472 1.00 49.25 191 ASN A C 1
ATOM 1495 O O . ASN A 1 191 ? -22.202 1.297 31.961 1.00 49.25 191 ASN A O 1
ATOM 1499 N N . ILE A 1 192 ? -22.566 -0.162 33.629 1.00 58.62 192 ILE A N 1
ATOM 1500 C CA . ILE A 1 192 ? -23.108 0.773 34.593 1.00 58.62 192 ILE A CA 1
ATOM 1501 C C . ILE A 1 192 ? -21.865 1.468 35.140 1.00 58.62 192 ILE A C 1
ATOM 1503 O O . ILE A 1 192 ? -21.091 0.908 35.901 1.00 58.62 192 ILE A O 1
ATOM 1507 N N . PHE A 1 193 ? -21.555 2.652 34.632 1.00 71.38 193 PHE A N 1
ATOM 1508 C CA . PHE A 1 193 ? -20.502 3.454 35.235 1.00 71.38 193 PHE A CA 1
ATOM 1509 C C . PHE A 1 193 ? -21.112 4.205 36.417 1.00 71.38 193 PHE A C 1
ATOM 1511 O O . PHE A 1 193 ? -22.170 4.820 36.272 1.00 71.38 193 PHE A O 1
ATOM 1518 N N . LYS A 1 194 ? -20.448 4.186 37.574 1.00 81.62 194 LYS A N 1
ATOM 1519 C CA . LYS A 1 194 ? -20.828 5.001 38.732 1.00 81.62 194 LYS A CA 1
ATOM 1520 C C . LYS A 1 194 ? -19.909 6.208 38.859 1.00 81.62 194 LYS A C 1
ATOM 1522 O O . LYS A 1 194 ? -18.716 6.143 38.562 1.00 81.62 194 LYS A O 1
ATOM 1527 N N . VAL A 1 195 ? -20.471 7.325 39.302 1.00 85.31 195 VAL A N 1
ATOM 1528 C CA . VAL A 1 195 ? -19.741 8.585 39.483 1.00 85.31 195 VAL A CA 1
ATOM 1529 C C . VAL A 1 195 ? -19.321 8.714 40.943 1.00 85.31 195 VAL A C 1
ATOM 1531 O O . VAL A 1 195 ? -20.109 8.451 41.851 1.00 85.31 195 VAL A O 1
ATOM 1534 N N . CYS A 1 196 ? -18.066 9.091 41.188 1.00 85.38 196 CYS A N 1
ATOM 1535 C CA . CYS A 1 196 ? -17.576 9.326 42.540 1.00 85.38 196 CYS A CA 1
ATOM 1536 C C . CYS A 1 196 ? -18.253 10.559 43.164 1.00 85.38 196 CYS A C 1
ATOM 1538 O O . CYS A 1 196 ? -18.081 11.653 42.636 1.00 85.38 196 CYS A O 1
ATOM 1540 N N . PRO A 1 197 ? -18.915 10.444 44.330 1.00 83.69 197 PRO A N 1
ATOM 1541 C CA . PRO A 1 197 ? -19.587 11.577 44.975 1.00 83.69 197 PRO A CA 1
ATOM 1542 C C . PRO A 1 197 ? -18.626 12.622 45.568 1.00 83.69 197 PRO A C 1
ATOM 1544 O O . PRO A 1 197 ? -19.072 13.651 46.064 1.00 83.69 197 PRO A O 1
ATOM 1547 N N . SER A 1 198 ? -17.318 12.345 45.596 1.00 86.19 198 SER A N 1
ATOM 1548 C CA . SER A 1 198 ? -16.317 13.238 46.195 1.00 86.19 198 SER A CA 1
ATOM 1549 C C . SER A 1 198 ? -15.478 14.008 45.177 1.00 86.19 198 SER A C 1
ATOM 1551 O O . SER A 1 198 ? -14.886 15.017 45.545 1.00 86.19 198 SER A O 1
ATOM 1553 N N . CYS A 1 199 ? -15.360 13.527 43.937 1.00 89.62 199 CYS A N 1
ATOM 1554 C CA . CYS A 1 199 ? -14.503 14.150 42.919 1.00 89.62 199 CYS A CA 1
ATOM 1555 C C . CYS A 1 199 ? -15.054 14.056 41.489 1.00 89.62 199 CYS A C 1
ATOM 1557 O O . CYS A 1 199 ? -14.338 14.385 40.547 1.00 89.62 199 CYS A O 1
ATOM 1559 N N . ASP A 1 200 ? -16.279 13.553 41.323 1.00 86.38 200 ASP A N 1
ATOM 1560 C CA . ASP A 1 200 ? -16.990 13.410 40.048 1.00 86.38 200 ASP A CA 1
ATOM 1561 C C . ASP A 1 200 ? -16.299 12.530 38.991 1.00 86.38 200 ASP A C 1
ATOM 1563 O O . ASP A 1 200 ? -16.701 12.489 37.827 1.00 86.38 200 ASP A O 1
ATOM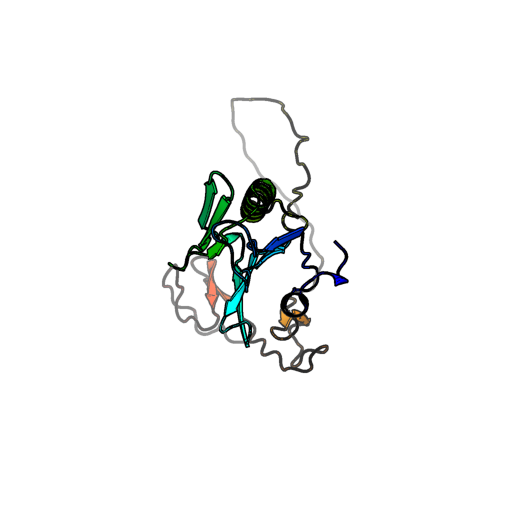 1567 N N . ALA A 1 201 ? -15.286 11.751 39.385 1.00 87.00 201 ALA A N 1
ATOM 1568 C CA . ALA A 1 201 ? -14.634 10.801 38.493 1.00 87.00 201 ALA A CA 1
ATOM 1569 C C . ALA A 1 201 ? -15.570 9.632 38.134 1.00 87.00 201 ALA A C 1
ATOM 1571 O O . ALA A 1 201 ? -16.147 8.977 39.010 1.00 87.00 201 ALA A O 1
ATOM 1572 N N . VAL A 1 202 ? -15.674 9.335 36.838 1.00 83.62 202 VAL A N 1
ATOM 1573 C CA . VAL A 1 202 ? -16.423 8.189 36.309 1.00 83.62 202 VAL A CA 1
ATOM 1574 C C . VAL A 1 202 ? -15.615 6.914 36.536 1.00 83.62 202 VAL A C 1
ATOM 1576 O O . VAL A 1 202 ? -14.459 6.821 36.124 1.00 83.62 202 VAL A O 1
ATOM 1579 N N . THR A 1 203 ? -16.216 5.932 37.203 1.00 79.81 203 THR A N 1
ATOM 1580 C CA . THR A 1 203 ? -15.579 4.654 37.546 1.00 79.81 203 THR A CA 1
ATOM 1581 C C . THR A 1 203 ? -16.491 3.487 37.147 1.00 79.81 203 THR A C 1
ATOM 1583 O O . THR A 1 203 ? -17.691 3.672 36.943 1.00 79.81 203 THR A O 1
ATOM 1586 N N . SER A 1 204 ? -15.938 2.284 36.993 1.00 79.00 204 SER A N 1
ATOM 1587 C CA . SER A 1 204 ? -16.721 1.063 36.768 1.00 79.00 204 SER A CA 1
ATOM 1588 C C . SER A 1 204 ? -17.614 0.722 37.972 1.00 79.00 204 SER A C 1
ATOM 1590 O O . SER A 1 204 ? -17.309 1.102 39.108 1.00 79.00 204 SER A O 1
ATOM 1592 N N . ASP A 1 205 ? -18.725 0.017 37.733 1.00 78.44 205 ASP A N 1
ATOM 1593 C CA . ASP A 1 205 ? -19.699 -0.358 38.774 1.00 78.44 205 ASP A CA 1
ATOM 1594 C C . ASP A 1 205 ? -19.075 -1.156 39.928 1.00 78.44 205 ASP A C 1
ATOM 1596 O O . ASP A 1 205 ? -19.382 -0.958 41.105 1.00 78.44 205 ASP A O 1
ATOM 1600 N N . ASP A 1 206 ? -18.129 -2.031 39.592 1.00 76.38 206 ASP A N 1
ATOM 1601 C CA . ASP A 1 206 ? -17.455 -2.960 40.497 1.00 76.38 206 ASP A CA 1
ATOM 1602 C C . ASP A 1 206 ? -16.368 -2.300 41.364 1.00 76.38 206 ASP A C 1
ATOM 1604 O O . ASP A 1 206 ? -15.821 -2.925 42.275 1.00 76.38 206 ASP A O 1
ATOM 1608 N N . ALA A 1 207 ? -16.055 -1.021 41.138 1.00 79.00 207 ALA A N 1
ATOM 1609 C CA . ALA A 1 207 ? -14.978 -0.352 41.853 1.00 79.00 207 ALA A CA 1
ATOM 1610 C C . ALA A 1 207 ? -15.309 -0.109 43.335 1.00 79.00 207 ALA A C 1
ATOM 1612 O O . ALA A 1 207 ? -16.238 0.618 43.679 1.00 79.00 207 ALA A O 1
ATOM 1613 N N . ILE A 1 208 ? -14.504 -0.659 44.245 1.00 85.56 208 ILE A N 1
ATOM 1614 C CA . ILE A 1 208 ? -14.654 -0.443 45.698 1.00 85.56 208 ILE A CA 1
ATOM 1615 C C . ILE A 1 208 ? -14.146 0.955 46.106 1.00 85.56 208 ILE A C 1
ATOM 1617 O O . ILE A 1 208 ? -14.667 1.572 47.040 1.00 85.56 208 ILE A O 1
ATOM 1621 N N . PHE A 1 209 ? -13.166 1.487 45.369 1.00 90.00 209 PHE A N 1
ATOM 1622 C CA . PHE A 1 209 ? -12.522 2.779 45.615 1.00 90.00 209 PHE A CA 1
ATOM 1623 C C . PHE A 1 209 ? -12.450 3.613 44.334 1.00 90.00 209 PHE A C 1
ATOM 1625 O O . PHE A 1 209 ? -12.307 3.070 43.239 1.00 90.00 209 PHE A O 1
ATOM 1632 N N . CYS A 1 210 ? -12.514 4.938 44.467 1.00 87.62 210 CYS A N 1
ATOM 1633 C CA . CYS A 1 210 ? -12.292 5.852 43.349 1.00 87.62 210 CYS A CA 1
ATOM 1634 C C . CYS A 1 210 ? -10.813 5.860 42.930 1.00 87.62 210 CYS A C 1
ATOM 1636 O O . CYS A 1 210 ? -9.933 6.079 43.759 1.00 87.62 210 CYS A O 1
ATOM 1638 N N . SER A 1 211 ? -10.536 5.717 41.634 1.00 86.44 211 SER A N 1
ATOM 1639 C CA . SER A 1 211 ? -9.178 5.750 41.067 1.00 86.44 211 SER A CA 1
ATOM 1640 C C . SER A 1 211 ? -8.504 7.127 41.114 1.00 86.44 211 SER A C 1
ATOM 1642 O O . SER A 1 211 ? -7.292 7.223 40.953 1.00 86.44 211 SER A O 1
ATOM 1644 N N . THR A 1 212 ? -9.280 8.197 41.312 1.00 90.12 212 THR A N 1
ATOM 1645 C CA . THR A 1 212 ? -8.778 9.580 41.297 1.00 90.12 212 THR A CA 1
ATOM 1646 C C . THR A 1 212 ? -8.559 10.118 42.709 1.00 90.12 212 THR A C 1
ATOM 1648 O O . THR A 1 212 ? -7.491 10.643 43.010 1.00 90.12 212 THR A O 1
ATOM 1651 N N . CYS A 1 213 ? -9.542 9.965 43.604 1.00 91.00 213 CYS A N 1
ATOM 1652 C CA . CYS A 1 213 ? -9.471 10.507 44.967 1.00 91.00 213 CYS A CA 1
ATOM 1653 C C . CYS A 1 213 ? -9.290 9.448 46.067 1.00 91.00 213 CYS A C 1
ATOM 1655 O O . CYS A 1 213 ? -9.202 9.813 47.233 1.00 91.00 213 CYS A O 1
ATOM 1657 N N . HIS A 1 214 ? -9.238 8.155 45.721 1.00 88.81 214 HIS A N 1
ATOM 1658 C CA . HIS A 1 214 ? -9.070 7.023 46.649 1.00 88.81 214 HIS A CA 1
ATOM 1659 C C . HIS A 1 214 ? -10.164 6.870 47.725 1.00 88.81 214 HIS A C 1
ATOM 1661 O O . HIS A 1 214 ? -10.041 6.034 48.620 1.00 88.81 214 HIS A O 1
ATOM 1667 N N . GLN A 1 215 ? -11.270 7.613 47.618 1.00 89.62 215 GLN A N 1
ATOM 1668 C CA . GLN A 1 215 ? -12.414 7.478 48.516 1.00 89.62 215 GLN A CA 1
ATOM 1669 C C . GLN A 1 215 ? -13.157 6.154 48.266 1.00 89.62 215 GLN A C 1
ATOM 1671 O O . GLN A 1 215 ? -13.395 5.777 47.115 1.00 89.62 215 GLN A O 1
ATOM 1676 N N . LYS A 1 216 ? -13.548 5.459 49.343 1.00 88.81 216 LYS A N 1
ATOM 1677 C CA . LYS A 1 216 ? -14.376 4.242 49.284 1.00 88.81 216 LYS A CA 1
ATOM 1678 C C . LYS A 1 216 ? -15.820 4.593 48.899 1.00 88.81 216 LYS A C 1
ATOM 1680 O O . LYS A 1 216 ? -16.388 5.531 49.459 1.00 88.81 216 LYS A O 1
ATOM 1685 N N . PHE A 1 217 ? -16.425 3.830 47.989 1.00 84.44 217 PHE A N 1
ATOM 1686 C CA . PHE A 1 217 ? -17.848 3.976 47.662 1.00 84.44 217 PHE A CA 1
ATOM 1687 C C . PHE A 1 217 ? -18.741 3.417 48.791 1.00 84.44 217 PHE A C 1
ATOM 1689 O O . PHE A 1 217 ? -18.379 2.409 49.402 1.00 84.44 217 PHE A O 1
ATOM 1696 N N . PRO A 1 218 ? -19.893 4.049 49.096 1.00 78.38 218 PRO A N 1
ATOM 1697 C CA . PRO A 1 218 ? -20.842 3.521 50.074 1.00 78.38 218 PRO A CA 1
ATOM 1698 C C . PRO A 1 218 ? -21.517 2.249 49.538 1.00 78.38 218 PRO A C 1
ATOM 1700 O O . PRO A 1 218 ? -21.829 2.165 48.352 1.00 78.38 218 PRO A O 1
ATOM 1703 N N . ASP A 1 219 ? -21.785 1.280 50.415 1.00 67.38 219 ASP A N 1
ATOM 1704 C CA . ASP A 1 219 ? -22.211 -0.084 50.047 1.00 67.38 219 ASP A CA 1
ATOM 1705 C C . ASP A 1 219 ? -23.638 -0.175 49.424 1.00 67.38 219 ASP A C 1
ATOM 1707 O O . ASP A 1 219 ? -24.095 -1.260 49.077 1.00 67.38 219 ASP A O 1
ATOM 1711 N N . ASN A 1 220 ? -24.340 0.951 49.223 1.00 60.25 220 ASN A N 1
ATOM 1712 C CA . ASN A 1 220 ? -25.748 1.028 48.784 1.00 60.25 220 ASN A CA 1
ATOM 1713 C C . ASN A 1 220 ? -25.964 1.314 47.277 1.00 60.25 220 ASN A C 1
ATOM 1715 O O . ASN A 1 220 ? -27.031 1.786 46.898 1.00 60.25 220 ASN A O 1
ATOM 1719 N N . PHE A 1 221 ? -24.986 1.059 46.405 1.00 57.88 221 PHE A N 1
ATOM 1720 C CA . PHE A 1 221 ? -25.082 1.400 44.970 1.00 57.88 221 PHE A CA 1
ATOM 1721 C C . PHE A 1 221 ? -25.635 0.290 44.050 1.00 57.88 221 PHE A C 1
ATOM 1723 O O . PHE A 1 221 ? -25.688 0.492 42.844 1.00 57.88 221 PHE A O 1
ATOM 1730 N N . LEU A 1 222 ? -26.065 -0.857 44.593 1.00 47.56 222 LEU A N 1
ATOM 1731 C CA . LEU A 1 222 ? -26.498 -2.036 43.818 1.00 47.56 222 LEU A CA 1
ATOM 1732 C C . LEU A 1 222 ? -28.015 -2.324 43.914 1.00 47.56 222 LEU A C 1
ATOM 1734 O O . LEU A 1 222 ? -28.403 -3.458 44.198 1.00 47.56 222 LEU A O 1
ATOM 1738 N N . GLN A 1 223 ? -28.879 -1.324 43.704 1.00 39.12 223 GLN A N 1
ATOM 1739 C CA . GLN A 1 223 ? -30.327 -1.543 43.518 1.00 39.12 223 GLN A CA 1
ATOM 1740 C C . GLN A 1 223 ? -30.795 -1.110 42.135 1.00 39.12 223 GLN A C 1
ATOM 1742 O O . GLN A 1 223 ? -30.457 0.024 41.735 1.00 39.12 223 GLN A O 1
#

Foldseek 3Di:
DPPVPDDPVVVVPADVVKAFPDKDWADCPDVVGNVQIKMWTQILFWIWIWDQPDVNPDIDIDTGGLLQWPDWDWDDDPQWIKIWTDGNPDPDIDIHTRHDPVRSVVVSVSSVCRNVLNGPPSDPPCPPPPPPDDDDDDDDDDDDDDDDDDDDDDDDDDDDPWDADPPPRDTHGLPDQADPPPRHGDPCPPQPWDADPPPRDTHGPPDQADPPPRDGDDPPSPD

Organism: Nitrososphaera gargensis (strain Ga9.2) (NCBI:txid1237085)

pLDDT: mean 78.53, std 20.14, range [30.58, 97.62]